Protein AF-R7IG36-F1 (afdb_monomer)

Radius of gyration: 22.09 Å; Cα contacts (8 Å, |Δi|>4): 245; chains: 1; bounding box: 34×34×99 Å

Structure (mmCIF, N/CA/C/O backbone):
data_AF-R7IG36-F1
#
_entry.id   AF-R7IG36-F1
#
loop_
_atom_site.group_PDB
_atom_site.id
_atom_site.type_symbol
_atom_site.label_atom_id
_atom_site.label_alt_id
_atom_site.label_comp_id
_atom_site.label_asym_id
_atom_site.label_entity_id
_atom_site.label_seq_id
_atom_site.pdbx_PDB_ins_code
_atom_site.Cartn_x
_atom_site.Cartn_y
_atom_site.Cartn_z
_atom_site.occupancy
_atom_site.B_iso_or_equiv
_atom_site.auth_seq_id
_atom_site.auth_comp_id
_atom_site.auth_asym_id
_atom_site.auth_atom_id
_atom_site.pdbx_PDB_model_num
ATOM 1 N N . MET A 1 1 ? 16.495 -3.310 18.039 1.00 29.62 1 MET A N 1
ATOM 2 C CA . MET A 1 1 ? 16.888 -1.885 18.013 1.00 29.62 1 MET A CA 1
ATOM 3 C C . MET A 1 1 ? 15.783 -1.108 17.292 1.00 29.62 1 MET A C 1
ATOM 5 O O . MET A 1 1 ? 15.349 -1.580 16.250 1.00 29.62 1 MET A O 1
ATOM 9 N N . ILE A 1 2 ? 15.220 -0.040 17.878 1.00 36.25 2 ILE A N 1
ATOM 10 C CA . ILE A 1 2 ? 14.330 0.892 17.144 1.00 36.25 2 ILE A CA 1
ATOM 11 C C . ILE A 1 2 ? 15.256 1.680 16.210 1.00 36.25 2 ILE A C 1
ATOM 13 O O . ILE A 1 2 ? 16.298 2.109 16.708 1.00 36.25 2 ILE A O 1
ATOM 17 N N . PRO A 1 3 ? 14.958 1.847 14.909 1.00 36.56 3 PRO A N 1
ATOM 18 C CA . PRO A 1 3 ? 15.765 2.735 14.088 1.00 36.56 3 PRO A CA 1
ATOM 19 C C . PRO A 1 3 ? 15.752 4.128 14.724 1.00 36.56 3 PRO A C 1
ATOM 21 O O . PRO A 1 3 ? 14.687 4.673 15.025 1.00 36.56 3 PRO A O 1
ATOM 24 N N . PHE A 1 4 ? 16.942 4.653 14.996 1.00 31.56 4 PHE A N 1
ATOM 25 C CA . PHE A 1 4 ? 17.140 5.981 15.560 1.00 31.56 4 PHE A CA 1
ATOM 26 C C . PHE A 1 4 ? 16.450 7.009 14.646 1.00 31.56 4 PHE A C 1
ATOM 28 O O . PHE A 1 4 ? 16.694 7.006 13.442 1.00 31.56 4 PHE A O 1
ATOM 35 N N . GLY A 1 5 ? 15.536 7.818 15.196 1.00 46.22 5 GLY A N 1
ATOM 36 C CA . GLY A 1 5 ? 14.805 8.860 14.457 1.00 46.22 5 GLY A CA 1
ATOM 37 C C . GLY A 1 5 ? 13.312 8.615 14.193 1.00 46.22 5 GLY A C 1
ATOM 38 O O . GLY A 1 5 ? 12.644 9.534 13.750 1.00 46.22 5 GLY A O 1
ATOM 39 N N . TRP A 1 6 ? 12.740 7.442 14.490 1.00 54.75 6 TRP A N 1
ATOM 40 C CA . TRP A 1 6 ? 11.316 7.188 14.194 1.00 54.75 6 TRP A CA 1
ATOM 41 C C . TRP A 1 6 ? 10.335 7.801 15.217 1.00 54.75 6 TRP A C 1
ATOM 43 O O . TRP A 1 6 ? 10.420 7.505 16.413 1.00 54.75 6 TRP A O 1
ATOM 53 N N . ASN A 1 7 ? 9.330 8.558 14.741 1.00 64.50 7 ASN A N 1
ATOM 54 C CA . ASN A 1 7 ? 8.251 9.134 15.558 1.00 64.50 7 ASN A CA 1
ATOM 55 C C . ASN A 1 7 ? 6.849 8.673 15.103 1.00 64.50 7 ASN A C 1
ATOM 57 O O . ASN A 1 7 ? 6.227 9.243 14.205 1.00 64.50 7 ASN A O 1
ATOM 61 N N . GLY 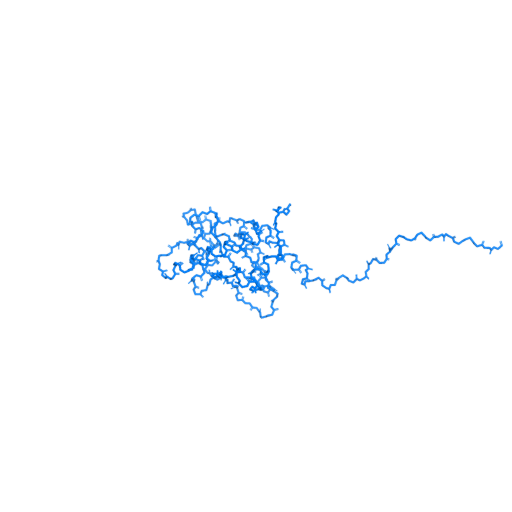A 1 8 ? 6.303 7.660 15.782 1.00 61.44 8 GLY A N 1
ATOM 62 C CA . GLY A 1 8 ? 4.987 7.097 15.462 1.00 61.44 8 GLY A CA 1
ATOM 63 C C . GLY A 1 8 ? 3.811 8.064 15.575 1.00 61.44 8 GLY A C 1
ATOM 64 O O . GLY A 1 8 ? 2.829 7.896 14.858 1.00 61.44 8 GLY A O 1
ATOM 65 N N . LYS A 1 9 ? 3.907 9.092 16.429 1.00 68.81 9 LYS A N 1
ATOM 66 C CA . LYS A 1 9 ? 2.862 10.115 16.530 1.00 68.81 9 LYS A CA 1
ATOM 67 C C . LYS A 1 9 ? 2.822 10.958 15.256 1.00 68.81 9 LYS A C 1
ATOM 69 O O . LYS A 1 9 ? 1.757 11.103 14.676 1.00 68.81 9 LYS A O 1
ATOM 74 N N . LYS A 1 10 ? 3.980 11.420 14.769 1.00 70.00 10 LYS A N 1
ATOM 75 C CA . LYS A 1 10 ? 4.073 12.195 13.518 1.00 70.00 10 LYS A CA 1
ATOM 76 C C . LYS A 1 10 ? 3.558 11.413 12.308 1.00 70.00 10 LYS A C 1
ATOM 78 O O . LYS A 1 10 ? 2.953 11.999 11.419 1.00 70.00 10 LYS A O 1
ATOM 83 N N . MET A 1 11 ? 3.773 10.096 12.267 1.00 70.88 11 MET A N 1
ATOM 84 C CA . MET A 1 11 ? 3.226 9.239 11.207 1.00 70.88 11 MET A CA 1
ATOM 85 C C . MET A 1 11 ? 1.698 9.159 11.265 1.00 70.88 11 MET A C 1
ATOM 87 O O . MET A 1 11 ? 1.050 9.305 10.235 1.00 70.88 11 MET A O 1
ATOM 91 N N . ILE A 1 12 ? 1.119 8.967 12.454 1.00 71.62 12 ILE A N 1
ATOM 92 C CA . ILE A 1 12 ? -0.339 8.956 12.625 1.00 71.62 12 ILE A CA 1
ATOM 93 C C . ILE A 1 12 ? -0.919 10.327 12.276 1.00 71.62 12 ILE A C 1
ATOM 95 O O . ILE A 1 12 ? -1.836 10.391 11.467 1.00 71.62 12 ILE A O 1
ATOM 99 N N . ASP A 1 13 ? -0.370 11.416 12.812 1.00 71.50 13 ASP A N 1
ATOM 100 C CA . ASP A 1 13 ? -0.848 12.776 12.536 1.00 71.50 13 ASP A CA 1
ATOM 101 C C . ASP A 1 13 ? -0.789 13.091 11.022 1.00 71.50 13 ASP A C 1
ATOM 103 O O . ASP A 1 13 ? -1.709 13.687 10.459 1.00 71.50 13 ASP A O 1
ATOM 107 N N . ALA A 1 14 ? 0.273 12.645 10.340 1.00 73.31 14 ALA A N 1
ATOM 108 C CA . ALA A 1 14 ? 0.454 12.861 8.909 1.00 73.31 14 ALA A CA 1
ATOM 109 C C . ALA A 1 14 ? -0.462 11.989 8.044 1.00 73.31 14 ALA A C 1
ATOM 111 O O . ALA A 1 14 ? -0.988 12.488 7.061 1.00 73.31 14 ALA A O 1
ATOM 112 N N . PHE A 1 15 ? -0.673 10.710 8.373 1.00 72.75 15 PHE A N 1
ATOM 113 C CA . PHE A 1 15 ? -1.496 9.809 7.554 1.00 72.75 15 PHE A CA 1
ATOM 114 C C . PHE A 1 15 ? -2.988 9.777 7.934 1.00 72.75 15 PHE A C 1
ATOM 116 O O . PHE A 1 15 ? -3.809 9.333 7.137 1.00 72.75 15 PHE A O 1
ATOM 123 N N . SER A 1 16 ? -3.361 10.319 9.093 1.00 70.69 16 SER A N 1
ATOM 124 C CA . SER A 1 16 ? -4.766 10.482 9.503 1.00 70.69 16 SER A CA 1
ATOM 125 C C . SER A 1 16 ? -5.447 11.727 8.938 1.00 70.69 16 SER A C 1
ATOM 127 O O . SER A 1 16 ? -6.626 11.946 9.198 1.00 70.69 16 SER A O 1
ATOM 129 N N . GLY A 1 17 ? -4.715 12.575 8.210 1.00 65.00 17 GLY A N 1
ATOM 130 C CA . GLY A 1 17 ? -5.248 13.836 7.690 1.00 65.00 17 GLY A CA 1
ATOM 131 C C . GLY A 1 17 ? -5.374 14.945 8.737 1.00 65.00 17 GLY A C 1
ATOM 132 O O . GLY A 1 17 ? -5.792 16.048 8.397 1.00 65.00 17 GLY A O 1
ATOM 133 N N . GLN A 1 18 ? -4.943 14.710 9.984 1.00 60.19 18 GLN A N 1
ATOM 134 C CA . GLN A 1 18 ? -4.878 15.747 11.023 1.00 60.19 18 GLN A CA 1
ATOM 135 C C . GLN A 1 18 ? -3.938 16.898 10.649 1.00 60.19 18 GLN A C 1
ATOM 137 O O . GLN A 1 18 ? -4.102 18.015 11.137 1.00 60.19 18 GLN A O 1
ATOM 142 N N . VAL A 1 19 ? -2.975 16.644 9.759 1.00 59.97 19 VAL A N 1
ATOM 143 C CA . VAL A 1 19 ? -2.107 17.667 9.172 1.00 59.97 19 VAL A CA 1
ATOM 144 C C . VAL A 1 19 ? -2.296 17.678 7.646 1.00 59.97 19 VAL A C 1
ATOM 146 O O . VAL A 1 19 ? -1.527 17.035 6.927 1.00 59.97 19 VAL A O 1
ATOM 149 N N . PRO A 1 20 ? -3.296 18.410 7.112 1.00 60.62 20 PRO A N 1
ATOM 150 C CA . PRO A 1 20 ? -3.686 18.337 5.697 1.00 60.62 20 PRO A CA 1
ATOM 151 C C . PRO A 1 20 ? -2.548 18.644 4.713 1.00 60.62 20 PRO A C 1
ATOM 153 O O . PRO A 1 20 ? -2.435 18.010 3.665 1.00 60.62 20 PRO A O 1
ATOM 156 N N . MET A 1 21 ? -1.644 19.564 5.072 1.00 57.28 21 MET A N 1
ATOM 157 C CA . MET A 1 21 ? -0.466 19.910 4.259 1.00 57.28 21 MET A CA 1
ATOM 158 C C . MET A 1 21 ? 0.521 18.743 4.077 1.00 57.28 21 MET A C 1
ATOM 160 O O . MET A 1 21 ? 1.299 18.735 3.124 1.00 57.28 21 MET A O 1
ATOM 164 N N . LEU A 1 22 ? 0.503 17.753 4.978 1.00 61.66 22 LEU A N 1
ATOM 165 C CA . LEU A 1 22 ? 1.334 16.556 4.874 1.00 61.66 22 LEU A CA 1
ATOM 166 C C . LEU A 1 22 ? 0.684 15.472 4.010 1.00 61.66 22 LEU A C 1
ATOM 168 O O . LEU A 1 22 ? 1.404 14.584 3.581 1.00 61.66 22 LEU A O 1
ATOM 172 N N . GLN A 1 23 ? -0.614 15.553 3.697 1.00 68.56 23 GLN A N 1
ATOM 173 C CA . GLN A 1 23 ? -1.324 14.558 2.880 1.00 68.56 23 GLN A CA 1
ATOM 174 C C . GLN A 1 23 ? -1.578 14.969 1.435 1.00 68.56 23 GLN A C 1
ATOM 176 O O . GLN A 1 23 ? -2.149 14.184 0.683 1.00 68.56 23 GLN A O 1
ATOM 181 N N . GLN A 1 24 ? -1.182 16.170 1.015 1.00 76.06 24 GLN A N 1
ATOM 182 C CA . GLN A 1 24 ? -1.471 16.637 -0.341 1.00 76.06 24 GLN A CA 1
ATOM 183 C C . GLN A 1 24 ? -0.943 15.657 -1.401 1.00 76.06 24 GLN A C 1
ATOM 185 O O . GLN A 1 24 ? 0.259 15.416 -1.510 1.00 76.06 24 GLN A O 1
ATOM 190 N N . GLY A 1 25 ? -1.869 15.074 -2.167 1.00 81.75 25 GLY A N 1
ATOM 191 C CA . GLY A 1 25 ? -1.579 14.068 -3.192 1.00 81.75 25 GLY A CA 1
ATOM 192 C C . GLY A 1 25 ? -1.273 12.658 -2.668 1.00 81.75 25 GLY A C 1
ATOM 193 O O . GLY A 1 25 ? -1.134 11.752 -3.482 1.00 81.75 25 GLY A O 1
ATOM 194 N N . SER A 1 26 ? -1.193 12.452 -1.348 1.00 84.75 26 SER A N 1
ATOM 195 C CA . SER A 1 26 ? -1.027 11.135 -0.719 1.00 84.75 26 SER A CA 1
ATOM 196 C C . SER A 1 26 ? -2.273 10.285 -0.942 1.00 84.75 26 SER A C 1
ATOM 198 O O . SER A 1 26 ? -3.398 10.760 -0.774 1.00 84.75 26 SER A O 1
ATOM 200 N N . ARG A 1 27 ? -2.084 9.021 -1.328 1.00 91.25 27 ARG A N 1
ATOM 201 C CA . ARG A 1 27 ? -3.183 8.066 -1.525 1.00 91.25 27 ARG A CA 1
ATOM 202 C C . ARG A 1 27 ? -2.779 6.697 -1.001 1.00 91.25 27 ARG A C 1
ATOM 204 O O . ARG A 1 27 ? -1.685 6.207 -1.283 1.00 91.25 27 ARG A O 1
ATOM 211 N N . GLY A 1 28 ? -3.697 6.084 -0.270 1.00 91.44 28 GLY A N 1
ATOM 212 C CA . GLY A 1 28 ? -3.592 4.719 0.222 1.00 91.44 28 GLY A CA 1
ATOM 213 C C . GLY A 1 28 ? -4.898 3.967 -0.002 1.00 91.44 28 GLY A C 1
ATOM 214 O O . GLY A 1 28 ? -5.844 4.499 -0.582 1.00 91.44 28 GLY A O 1
ATOM 215 N N . PHE A 1 29 ? -4.937 2.725 0.454 1.00 94.88 29 PHE A N 1
ATOM 216 C CA . PHE A 1 29 ? -6.111 1.856 0.389 1.00 94.88 29 PHE A CA 1
ATOM 217 C C . PHE A 1 29 ? -6.140 0.937 1.607 1.00 94.88 29 PHE A C 1
ATOM 219 O O . PHE A 1 29 ? -5.113 0.735 2.250 1.00 94.88 29 PHE A O 1
ATOM 226 N N . SER A 1 30 ? -7.282 0.332 1.900 1.00 94.25 30 SER A N 1
ATOM 227 C CA . SER A 1 30 ? -7.394 -0.710 2.919 1.00 94.25 30 SER A CA 1
ATOM 228 C C . SER A 1 30 ? -8.068 -1.958 2.355 1.00 94.25 30 SER A C 1
ATOM 230 O O . SER A 1 30 ? -8.573 -1.968 1.228 1.00 94.25 30 SER A O 1
ATOM 232 N N . TYR A 1 31 ? -8.008 -3.044 3.123 1.00 95.38 31 TYR A N 1
ATOM 233 C CA . TYR A 1 31 ? -8.767 -4.252 2.816 1.00 95.38 31 TYR A CA 1
ATOM 234 C C . TYR A 1 31 ? -10.209 -4.083 3.309 1.00 95.38 31 TYR A C 1
ATOM 236 O O . TYR A 1 31 ? -10.419 -3.503 4.384 1.00 95.38 31 TYR A O 1
ATOM 244 N N . PRO A 1 32 ? -11.199 -4.621 2.574 1.00 95.25 32 PRO A N 1
ATOM 245 C CA . PRO A 1 32 ? -12.570 -4.658 3.060 1.00 95.25 32 PRO A CA 1
ATOM 246 C C . PRO A 1 32 ? -12.638 -5.442 4.375 1.00 95.25 32 PRO A C 1
ATOM 248 O O . PRO A 1 32 ? -11.910 -6.415 4.575 1.00 95.25 32 PRO A O 1
ATOM 251 N N . GLY A 1 33 ? -13.509 -5.013 5.280 1.00 91.94 33 GLY A N 1
ATOM 252 C CA . GLY A 1 33 ? -13.689 -5.653 6.577 1.00 91.94 33 GLY A CA 1
ATOM 253 C C . GLY A 1 33 ? -14.724 -4.926 7.436 1.00 91.94 33 GLY A C 1
ATOM 254 O O . GLY A 1 33 ? -15.294 -3.934 6.977 1.00 91.94 33 GLY A O 1
ATOM 255 N N . PRO A 1 34 ? -14.958 -5.397 8.672 1.00 90.50 34 PRO A N 1
ATOM 256 C CA . PRO A 1 34 ? -15.971 -4.842 9.569 1.00 90.50 34 PRO A CA 1
ATOM 257 C C . PRO A 1 34 ? -15.804 -3.337 9.824 1.00 90.50 34 PRO A C 1
ATOM 259 O O . PRO A 1 34 ? -14.686 -2.819 9.876 1.00 90.50 34 PRO A O 1
ATOM 262 N N . GLU A 1 35 ? -16.906 -2.622 10.018 1.00 89.31 35 GLU A N 1
ATOM 263 C CA . GLU A 1 35 ? -16.861 -1.207 10.394 1.00 89.31 35 GLU A CA 1
ATOM 264 C C . GLU A 1 35 ? -16.401 -1.017 11.851 1.00 89.31 35 GLU A C 1
ATO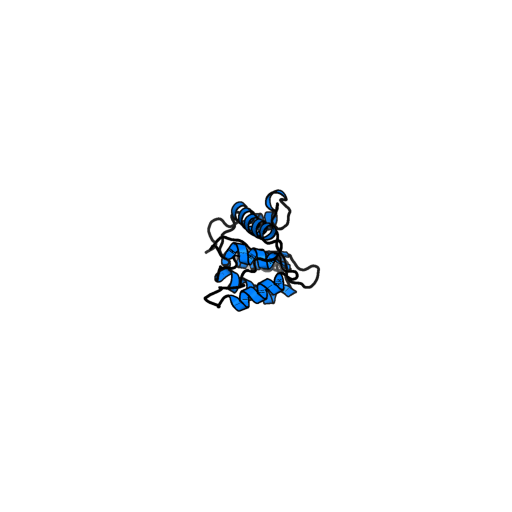M 266 O O . GLU A 1 35 ? -16.487 -1.925 12.678 1.00 89.31 35 GLU A O 1
ATOM 271 N N . GLY A 1 36 ? -15.886 0.173 12.180 1.00 84.25 36 GLY A N 1
ATOM 272 C CA . GLY A 1 36 ? -15.506 0.536 13.553 1.00 84.25 36 GLY A CA 1
ATOM 273 C C . GLY A 1 36 ? -14.191 -0.068 14.062 1.00 84.25 36 GLY A C 1
ATOM 274 O O . GLY A 1 36 ? -13.840 0.130 15.228 1.00 84.25 36 GLY A O 1
ATOM 275 N N . ARG A 1 37 ? -13.439 -0.775 13.208 1.00 88.31 37 ARG A N 1
ATOM 276 C CA . ARG A 1 37 ? -12.102 -1.280 13.547 1.00 88.31 37 ARG A CA 1
ATOM 277 C C . ARG A 1 37 ? -11.146 -0.125 13.879 1.00 88.31 37 ARG A C 1
ATOM 279 O O . ARG A 1 37 ? -11.202 0.929 13.243 1.00 88.31 37 ARG A O 1
ATOM 286 N N . PRO A 1 38 ? -10.216 -0.313 14.827 1.00 86.06 38 PRO A N 1
ATOM 287 C CA . PRO A 1 38 ? -9.119 0.623 15.008 1.00 86.06 38 PRO A CA 1
ATOM 288 C C . PRO A 1 38 ? -8.287 0.782 13.734 1.00 86.06 38 PRO A C 1
ATOM 290 O O . PRO A 1 38 ? -7.973 -0.201 13.065 1.00 86.06 38 PRO A O 1
ATOM 293 N N . VAL A 1 39 ? -7.874 2.018 13.452 1.00 82.00 39 VAL A N 1
ATOM 294 C CA . VAL A 1 39 ? -7.105 2.360 12.250 1.00 82.00 39 VAL A CA 1
ATOM 295 C C . VAL A 1 39 ? -5.603 2.286 12.516 1.00 82.00 39 VAL A C 1
ATOM 297 O O . VAL A 1 39 ? -5.102 2.790 13.527 1.00 82.00 39 VAL A O 1
ATOM 300 N N . ALA A 1 40 ? -4.865 1.700 11.578 1.00 82.38 40 ALA A N 1
ATOM 301 C CA . ALA A 1 40 ? -3.410 1.739 11.531 1.00 82.38 40 ALA A CA 1
ATOM 302 C C . ALA A 1 40 ? -2.928 2.118 10.127 1.00 82.38 40 ALA A C 1
ATOM 304 O O . ALA A 1 40 ? -3.600 1.863 9.137 1.00 82.38 40 ALA A O 1
ATOM 305 N N . TYR A 1 41 ? -1.728 2.689 10.033 1.00 83.38 41 TYR A N 1
ATOM 306 C CA . TYR A 1 41 ? -1.140 3.126 8.765 1.00 83.38 41 TYR A CA 1
ATOM 307 C C . TYR A 1 41 ? 0.139 2.339 8.498 1.00 83.38 41 TYR A C 1
ATOM 309 O O . TYR A 1 41 ? 1.000 2.219 9.376 1.00 83.38 41 TYR A O 1
ATOM 317 N N . PHE A 1 42 ? 0.272 1.802 7.289 1.00 85.38 42 PHE A N 1
ATOM 318 C CA . PHE A 1 42 ? 1.409 0.992 6.884 1.00 85.38 42 PHE A CA 1
ATOM 319 C C . PHE A 1 42 ? 1.994 1.492 5.564 1.00 85.38 42 PHE A C 1
ATOM 321 O O . PHE A 1 42 ? 1.392 1.371 4.499 1.00 85.38 42 PHE A O 1
ATOM 328 N N . VAL A 1 43 ? 3.206 2.034 5.645 1.00 87.19 43 VAL A N 1
ATOM 329 C CA . VAL A 1 43 ? 3.986 2.445 4.477 1.00 87.19 43 VAL A CA 1
ATOM 330 C C . VAL A 1 43 ? 4.852 1.283 4.013 1.00 87.19 43 VAL A C 1
ATOM 332 O O . VAL A 1 43 ? 5.501 0.623 4.833 1.00 87.19 43 VAL A O 1
ATOM 335 N N . PHE A 1 44 ? 4.881 1.037 2.706 1.00 90.81 44 PHE A N 1
ATOM 336 C CA . PHE A 1 44 ? 5.598 -0.100 2.146 1.00 90.81 44 PHE A CA 1
ATOM 337 C C . PHE A 1 44 ? 6.183 0.196 0.771 1.00 90.81 44 PHE A C 1
ATOM 339 O O . PHE A 1 44 ? 5.579 0.894 -0.033 1.00 90.81 44 PHE A O 1
ATOM 346 N N . ASP A 1 45 ? 7.353 -0.361 0.483 1.00 91.88 45 ASP A N 1
ATOM 347 C CA . ASP A 1 45 ? 7.908 -0.348 -0.867 1.00 91.88 45 ASP A CA 1
ATOM 348 C C . ASP A 1 45 ? 7.580 -1.688 -1.537 1.00 91.88 45 ASP A C 1
ATOM 350 O O . ASP A 1 45 ? 7.793 -2.751 -0.946 1.00 91.88 45 ASP A O 1
ATOM 354 N N . THR A 1 46 ? 7.056 -1.654 -2.762 1.00 94.25 46 THR A N 1
ATOM 355 C CA . THR A 1 46 ? 6.669 -2.856 -3.523 1.00 94.25 46 THR A CA 1
ATOM 356 C C . THR A 1 46 ? 7.852 -3.766 -3.848 1.00 94.25 46 THR A C 1
ATOM 358 O O . THR A 1 46 ? 7.648 -4.948 -4.115 1.00 94.25 46 THR A O 1
ATOM 361 N N . GLN A 1 47 ? 9.081 -3.252 -3.784 1.00 93.25 47 GLN A N 1
ATOM 362 C CA . GLN A 1 47 ? 10.318 -3.997 -4.016 1.00 93.25 47 GLN A CA 1
ATOM 363 C C . GLN A 1 47 ? 11.006 -4.452 -2.719 1.00 93.25 47 GLN A C 1
ATOM 365 O O . GLN A 1 47 ? 12.001 -5.183 -2.761 1.00 93.25 47 GLN A O 1
ATOM 370 N N . GLY A 1 48 ? 10.482 -4.056 -1.555 1.00 88.62 48 GLY A N 1
ATOM 371 C CA . GLY A 1 48 ? 11.077 -4.354 -0.258 1.00 88.62 48 GLY A CA 1
ATOM 372 C C . GLY A 1 48 ? 10.692 -5.736 0.243 1.00 88.62 48 GLY A C 1
ATOM 373 O O . GLY A 1 48 ? 9.555 -5.957 0.638 1.00 88.62 48 GLY A O 1
ATOM 374 N N . GLU A 1 49 ? 11.641 -6.667 0.334 1.00 88.94 49 GLU A N 1
ATOM 375 C CA . GLU A 1 49 ? 11.343 -8.025 0.820 1.00 88.94 49 GLU A CA 1
ATOM 376 C C . GLU A 1 49 ? 10.773 -8.020 2.246 1.00 88.94 49 GLU A C 1
ATOM 378 O O . GLU A 1 49 ? 9.778 -8.682 2.536 1.00 88.94 49 GLU A O 1
ATOM 383 N N . ASN A 1 50 ? 11.347 -7.199 3.127 1.00 84.31 50 ASN A N 1
ATOM 384 C CA . ASN A 1 50 ? 10.809 -7.011 4.471 1.00 84.31 50 ASN A CA 1
ATOM 385 C C . ASN A 1 50 ? 9.388 -6.430 4.441 1.00 84.31 50 ASN A C 1
ATOM 387 O O . ASN A 1 50 ? 8.609 -6.715 5.345 1.00 84.31 50 ASN A O 1
ATOM 391 N N . SER A 1 51 ? 9.055 -5.598 3.446 1.00 87.25 51 SER A N 1
ATOM 392 C CA . SER A 1 51 ? 7.738 -4.968 3.325 1.00 87.25 51 SER A CA 1
ATOM 393 C C . SER A 1 51 ? 6.713 -6.023 2.954 1.00 87.25 51 SER A C 1
ATOM 395 O O . SER A 1 51 ? 5.684 -6.126 3.610 1.00 87.25 51 SER A O 1
ATOM 397 N N . ILE A 1 52 ? 7.042 -6.867 1.981 1.00 91.50 52 ILE A N 1
ATOM 398 C CA . ILE A 1 52 ? 6.190 -7.973 1.550 1.00 91.50 52 ILE A CA 1
ATOM 399 C C . ILE A 1 52 ? 5.964 -8.974 2.688 1.00 91.50 52 ILE A C 1
ATOM 401 O O . ILE A 1 52 ? 4.818 -9.212 3.066 1.00 91.50 52 ILE A O 1
ATOM 405 N N . ARG A 1 53 ? 7.038 -9.447 3.338 1.00 88.00 53 ARG A N 1
ATOM 406 C CA . ARG A 1 53 ? 6.948 -10.352 4.504 1.00 88.00 53 ARG A CA 1
ATOM 407 C C . ARG A 1 53 ? 6.132 -9.757 5.650 1.00 88.00 53 ARG A C 1
ATOM 409 O O . ARG A 1 53 ? 5.512 -10.473 6.434 1.00 88.00 53 ARG A O 1
ATOM 416 N N . MET A 1 54 ? 6.177 -8.437 5.800 1.00 86.19 54 MET A N 1
ATOM 417 C CA . MET A 1 54 ? 5.408 -7.736 6.815 1.00 86.19 54 MET A CA 1
ATOM 418 C C . MET A 1 54 ? 3.917 -7.739 6.495 1.00 86.19 54 MET A C 1
ATOM 420 O O . MET A 1 54 ? 3.117 -8.043 7.373 1.00 86.19 54 MET A O 1
ATOM 424 N N . ILE A 1 55 ? 3.545 -7.455 5.247 1.00 90.25 55 ILE A N 1
ATOM 425 C CA . ILE A 1 55 ? 2.146 -7.470 4.809 1.00 90.25 55 ILE A CA 1
ATOM 426 C C . ILE A 1 55 ? 1.535 -8.855 5.033 1.00 90.25 55 ILE A C 1
ATOM 428 O O . ILE A 1 55 ? 0.447 -8.951 5.592 1.00 90.25 55 ILE A O 1
ATOM 432 N N . GLU A 1 56 ? 2.257 -9.928 4.703 1.00 90.38 56 GLU A N 1
ATOM 433 C CA . GLU A 1 56 ? 1.812 -11.306 4.958 1.00 90.38 56 GLU A CA 1
ATOM 434 C C . GLU A 1 56 ? 1.497 -11.561 6.440 1.00 90.38 56 GLU A C 1
ATOM 436 O O . GLU A 1 56 ? 0.501 -12.203 6.761 1.00 90.38 56 GLU A O 1
ATOM 441 N N . ARG A 1 57 ? 2.297 -11.002 7.357 1.00 89.25 57 ARG A N 1
ATOM 442 C CA . ARG A 1 57 ? 2.065 -11.098 8.810 1.00 89.25 57 ARG A CA 1
ATOM 443 C C . ARG A 1 57 ? 0.921 -10.220 9.307 1.00 89.25 57 ARG A C 1
ATOM 445 O O . ARG A 1 57 ? 0.383 -10.494 10.375 1.00 89.25 57 ARG A O 1
ATOM 452 N N . LEU A 1 58 ? 0.582 -9.159 8.577 1.00 88.88 58 LEU A N 1
ATOM 453 C CA . LEU A 1 58 ? -0.535 -8.274 8.904 1.00 88.88 58 LEU A CA 1
ATOM 454 C C . LEU A 1 58 ? -1.876 -8.839 8.425 1.00 88.88 58 LEU A C 1
ATOM 456 O O . LEU A 1 58 ? -2.891 -8.531 9.042 1.00 88.88 58 LEU A O 1
ATOM 460 N N . LYS A 1 59 ? -1.894 -9.688 7.386 1.00 90.81 59 LYS A N 1
ATOM 461 C CA . LYS A 1 59 ? -3.129 -10.266 6.824 1.00 90.81 59 LYS A CA 1
ATOM 462 C C . LYS A 1 59 ? -4.077 -10.887 7.861 1.00 90.81 59 LYS A C 1
ATOM 464 O O . LYS A 1 59 ? -5.263 -10.571 7.805 1.00 90.81 59 LYS A O 1
ATOM 469 N N . PRO A 1 60 ? -3.613 -11.694 8.837 1.00 92.44 60 PRO A N 1
ATOM 470 C CA . PRO A 1 60 ? -4.500 -12.263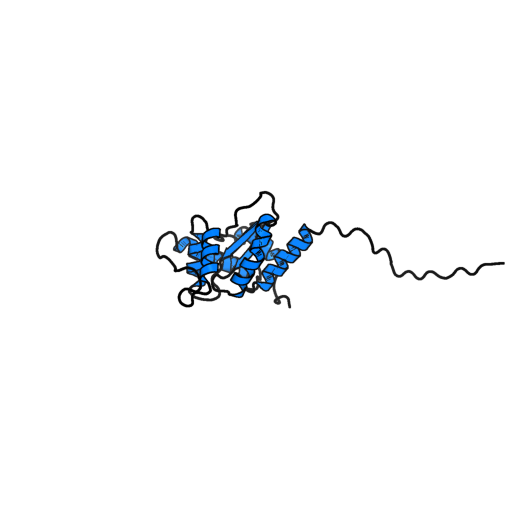 9.854 1.00 92.44 60 PRO A CA 1
ATOM 471 C C . PRO A 1 60 ? -5.187 -11.220 10.747 1.00 92.44 60 PRO A C 1
ATOM 473 O O . PRO A 1 60 ? -6.214 -11.520 11.339 1.00 92.44 60 PRO A O 1
ATOM 476 N N . LEU A 1 61 ? -4.634 -10.006 10.845 1.00 90.25 61 LEU A N 1
ATOM 477 C CA . LEU A 1 61 ? -5.147 -8.928 11.697 1.00 90.25 61 LEU A CA 1
ATOM 478 C C . LEU A 1 61 ? -6.167 -8.035 10.985 1.00 90.25 61 LEU A C 1
ATOM 480 O O . LEU A 1 61 ? -6.729 -7.141 11.612 1.00 90.25 61 LEU A O 1
ATOM 484 N N . LEU A 1 62 ? -6.399 -8.233 9.684 1.00 90.25 62 LEU A N 1
ATOM 485 C CA . LEU A 1 62 ? -7.258 -7.348 8.896 1.00 90.25 62 LEU A CA 1
ATOM 486 C C . LEU A 1 62 ? -8.726 -7.400 9.339 1.00 90.25 62 LEU A C 1
ATOM 488 O O . LEU A 1 62 ? -9.441 -6.433 9.126 1.00 90.25 62 LEU A O 1
ATOM 492 N N . ASN A 1 63 ? -9.183 -8.462 10.007 1.00 91.94 63 ASN A N 1
ATOM 493 C CA . ASN A 1 63 ? -10.531 -8.488 10.592 1.00 91.94 63 ASN A CA 1
ATOM 494 C C . ASN A 1 63 ? -10.655 -7.645 11.869 1.00 91.94 63 ASN A C 1
ATOM 496 O O . ASN A 1 63 ? -11.750 -7.192 12.187 1.00 91.94 63 ASN A O 1
ATOM 500 N N . ASP A 1 64 ? -9.545 -7.400 12.566 1.00 89.94 64 ASP A N 1
ATOM 501 C CA . ASP A 1 64 ? -9.530 -6.695 13.851 1.00 89.94 64 ASP A CA 1
ATOM 502 C C . ASP A 1 64 ? -9.042 -5.247 13.717 1.00 89.94 64 ASP A C 1
ATOM 504 O O . ASP A 1 64 ? -9.302 -4.420 14.588 1.00 89.94 64 ASP A O 1
ATOM 508 N N . ILE A 1 65 ? -8.304 -4.929 12.648 1.00 87.94 65 ILE A N 1
ATOM 509 C CA . ILE A 1 65 ? -7.645 -3.636 12.433 1.00 87.94 65 ILE A CA 1
ATOM 510 C C . ILE A 1 65 ? -7.872 -3.184 10.991 1.00 87.94 65 ILE A C 1
ATOM 512 O O . ILE A 1 65 ? -7.623 -3.935 10.047 1.00 87.94 65 ILE A O 1
ATOM 516 N N . ASP A 1 66 ? -8.288 -1.932 10.817 1.00 88.19 66 ASP A N 1
ATOM 517 C CA . ASP A 1 66 ? -8.337 -1.283 9.510 1.00 88.19 66 ASP A CA 1
ATOM 518 C C . ASP A 1 66 ? -6.957 -0.707 9.174 1.00 88.19 66 ASP A C 1
ATOM 520 O O . ASP A 1 66 ? -6.558 0.359 9.649 1.00 88.19 66 ASP A O 1
ATOM 524 N N . ILE A 1 67 ? -6.175 -1.465 8.406 1.00 88.88 67 ILE A N 1
ATOM 525 C CA . ILE A 1 67 ? -4.824 -1.067 8.012 1.00 88.88 67 ILE A CA 1
ATOM 526 C C . ILE A 1 67 ? -4.884 -0.353 6.663 1.00 88.88 67 ILE A C 1
ATOM 528 O O . ILE A 1 67 ? -5.273 -0.940 5.654 1.00 88.88 67 ILE A O 1
ATOM 532 N N . HIS A 1 68 ? -4.436 0.899 6.645 1.00 90.12 68 HIS A N 1
ATOM 533 C CA . HIS A 1 68 ? -4.314 1.721 5.448 1.00 90.12 68 HIS A CA 1
ATOM 534 C C . HIS A 1 68 ? -2.898 1.588 4.890 1.00 90.12 68 HIS A C 1
ATOM 536 O O . HIS A 1 68 ? -1.913 1.947 5.540 1.00 90.12 68 HIS A O 1
ATOM 542 N N . PHE A 1 69 ? -2.793 1.046 3.685 1.00 93.00 69 PHE A N 1
ATOM 543 C CA . PHE A 1 69 ? -1.558 0.740 2.982 1.00 93.00 69 PHE A CA 1
ATOM 544 C C . PHE A 1 69 ? -1.168 1.887 2.045 1.00 93.00 69 PHE A C 1
ATOM 546 O O . PHE A 1 69 ? -1.959 2.305 1.200 1.00 93.00 69 PHE A O 1
ATOM 553 N N . TYR A 1 70 ? 0.077 2.354 2.157 1.00 92.56 70 TYR A N 1
ATOM 554 C CA . TYR A 1 70 ? 0.638 3.439 1.346 1.00 92.56 70 TYR A CA 1
ATOM 555 C C . TYR A 1 70 ? 1.905 2.959 0.634 1.00 92.56 70 TYR A C 1
ATOM 557 O O . TYR A 1 70 ? 2.958 2.843 1.274 1.00 92.56 70 TYR A O 1
ATOM 565 N N . PRO A 1 71 ? 1.838 2.668 -0.676 1.00 94.56 71 PRO A N 1
ATOM 566 C CA . PRO A 1 71 ? 3.025 2.308 -1.433 1.00 94.56 71 PRO A CA 1
ATOM 567 C C . PRO A 1 71 ? 3.949 3.520 -1.612 1.00 94.56 71 PRO A C 1
ATOM 569 O O . PRO A 1 71 ? 3.476 4.639 -1.824 1.00 94.56 71 PRO A O 1
ATOM 572 N N . VAL A 1 72 ? 5.261 3.285 -1.555 1.00 91.50 72 VAL A N 1
ATOM 573 C CA . VAL A 1 72 ? 6.335 4.269 -1.789 1.00 91.50 72 VAL A CA 1
ATOM 574 C C . VAL A 1 72 ? 7.355 3.752 -2.807 1.00 91.50 72 VAL A C 1
ATOM 576 O O . VAL A 1 72 ? 7.378 2.563 -3.128 1.00 91.50 72 VAL A O 1
ATOM 579 N N . ALA A 1 73 ? 8.196 4.656 -3.316 1.00 89.69 73 ALA A N 1
ATOM 580 C CA . ALA A 1 73 ? 9.207 4.378 -4.336 1.00 89.69 73 ALA A CA 1
ATOM 581 C C . ALA A 1 73 ? 10.622 4.754 -3.868 1.00 89.69 73 ALA A C 1
ATOM 583 O O . ALA A 1 73 ? 11.184 5.754 -4.307 1.00 89.69 73 ALA A O 1
ATOM 584 N N . TYR A 1 74 ? 11.193 3.973 -2.952 1.00 84.38 74 TYR A N 1
ATOM 585 C CA . TYR A 1 74 ? 12.506 4.246 -2.361 1.00 84.38 74 TYR A CA 1
ATOM 586 C C . TYR A 1 74 ? 13.608 3.293 -2.801 1.00 84.38 74 TYR A C 1
ATOM 588 O O . TYR A 1 74 ? 14.777 3.663 -2.734 1.00 84.38 74 TYR A O 1
ATOM 596 N N . LEU A 1 75 ? 13.265 2.065 -3.192 1.00 84.19 75 LEU A N 1
ATOM 597 C CA . LEU A 1 75 ? 14.277 1.031 -3.390 1.00 84.19 75 LEU A CA 1
ATOM 598 C C . LEU A 1 75 ? 14.817 0.985 -4.813 1.00 84.19 75 LEU A C 1
ATOM 600 O O . LEU A 1 75 ? 16.031 1.020 -5.000 1.00 84.19 75 LEU A O 1
ATOM 604 N N . ASN A 1 76 ? 13.953 0.867 -5.822 1.00 85.25 76 ASN A N 1
ATOM 605 C CA . ASN A 1 76 ? 14.414 0.832 -7.207 1.00 85.25 76 ASN A CA 1
ATOM 606 C C . ASN A 1 76 ? 13.355 1.332 -8.199 1.00 85.25 76 ASN A C 1
ATOM 608 O O . ASN A 1 76 ? 12.225 1.659 -7.838 1.00 85.25 76 ASN A O 1
ATOM 612 N N . TRP A 1 77 ? 13.735 1.379 -9.477 1.00 87.88 77 TRP A N 1
ATOM 613 C CA . TRP A 1 77 ? 12.913 1.921 -10.562 1.00 87.88 77 TRP A CA 1
ATOM 614 C C . TRP A 1 77 ? 11.552 1.225 -10.736 1.00 87.88 77 TRP A C 1
ATOM 616 O O . TRP A 1 77 ? 10.637 1.826 -11.293 1.00 87.88 77 TRP A O 1
ATOM 626 N N . ARG A 1 78 ? 11.392 -0.019 -10.263 1.00 90.88 78 ARG A N 1
ATOM 627 C CA . ARG A 1 78 ? 10.124 -0.765 -10.327 1.00 90.88 78 ARG A CA 1
ATOM 628 C C . ARG A 1 78 ? 9.149 -0.349 -9.233 1.00 90.88 78 ARG A C 1
ATOM 630 O O . ARG A 1 78 ? 7.945 -0.521 -9.419 1.00 90.88 78 ARG A O 1
ATOM 637 N N . SER A 1 79 ? 9.650 0.209 -8.127 1.00 90.62 79 SER A N 1
ATOM 638 C CA . SER A 1 79 ? 8.848 0.492 -6.938 1.00 90.62 79 SER A CA 1
ATOM 639 C C . SER A 1 79 ? 7.683 1.435 -7.241 1.00 90.62 79 SER A C 1
ATOM 641 O O . SER A 1 79 ? 6.528 1.126 -6.943 1.00 90.62 79 SER A O 1
ATOM 643 N N . GLY A 1 80 ? 7.984 2.553 -7.911 1.00 91.81 80 GLY A N 1
ATOM 644 C CA . GLY A 1 80 ? 7.001 3.564 -8.305 1.00 91.81 80 GLY A CA 1
ATOM 645 C C . GLY A 1 80 ? 5.911 3.014 -9.224 1.00 91.81 80 GLY A C 1
ATOM 646 O O . GLY A 1 80 ? 4.744 3.026 -8.833 1.00 91.81 80 GLY A O 1
ATOM 647 N N . PRO A 1 81 ? 6.266 2.474 -10.403 1.00 92.88 81 PRO A N 1
ATOM 648 C CA . PRO A 1 81 ? 5.278 1.976 -11.354 1.00 92.88 81 PRO A CA 1
ATOM 649 C C . PRO A 1 81 ? 4.418 0.822 -10.816 1.00 92.88 81 PRO A C 1
ATOM 651 O O . PRO A 1 81 ? 3.217 0.782 -11.070 1.00 92.88 81 PRO A O 1
ATOM 654 N N . GLN A 1 82 ? 4.985 -0.099 -10.029 1.00 94.62 82 GLN A N 1
ATOM 655 C CA . GLN A 1 82 ? 4.194 -1.169 -9.408 1.00 94.62 82 GLN A CA 1
ATOM 656 C C . GLN A 1 82 ? 3.284 -0.646 -8.296 1.00 94.62 82 GLN A C 1
ATOM 658 O O . GLN A 1 82 ? 2.130 -1.059 -8.212 1.00 94.62 82 GLN A O 1
ATOM 663 N N . GLY A 1 83 ? 3.769 0.286 -7.468 1.00 95.12 83 GLY A N 1
ATOM 664 C CA . GLY A 1 83 ? 2.942 0.943 -6.456 1.00 95.12 83 GLY A CA 1
ATOM 665 C C . GLY A 1 83 ? 1.770 1.691 -7.090 1.00 95.12 83 GLY A C 1
ATOM 666 O O . GLY A 1 83 ? 0.642 1.593 -6.616 1.00 95.12 83 GLY A O 1
ATOM 667 N N . ALA A 1 84 ? 2.022 2.363 -8.213 1.00 94.62 84 ALA A N 1
ATOM 668 C CA . ALA A 1 84 ? 1.015 3.089 -8.970 1.00 94.62 84 ALA A CA 1
ATOM 669 C C . ALA A 1 84 ? -0.032 2.157 -9.583 1.00 94.62 84 ALA A C 1
ATOM 671 O O . ALA A 1 84 ? -1.221 2.453 -9.523 1.00 94.62 84 ALA A O 1
ATOM 672 N N . GLN A 1 85 ? 0.387 1.014 -10.130 1.00 94.50 85 GLN A N 1
ATOM 673 C CA . GLN A 1 85 ? -0.544 0.021 -10.663 1.00 94.50 85 GLN A CA 1
ATOM 674 C C . GLN A 1 85 ? -1.422 -0.602 -9.575 1.00 94.50 85 GLN A C 1
ATOM 676 O O . GLN A 1 85 ? -2.593 -0.865 -9.827 1.00 94.50 85 GLN A O 1
ATOM 681 N N . ILE A 1 86 ? -0.881 -0.820 -8.374 1.00 95.50 86 ILE A N 1
ATOM 682 C CA . ILE A 1 86 ? -1.674 -1.278 -7.228 1.00 95.50 86 ILE A CA 1
ATOM 683 C C . ILE A 1 86 ? -2.699 -0.204 -6.845 1.00 95.50 86 ILE A C 1
ATOM 685 O O . ILE A 1 86 ? -3.881 -0.512 -6.750 1.00 95.50 86 ILE A O 1
ATOM 689 N N . LEU A 1 87 ? -2.274 1.055 -6.682 1.00 94.31 87 LEU A N 1
ATOM 690 C CA . LEU A 1 87 ? -3.175 2.158 -6.316 1.00 94.31 87 LEU A CA 1
ATOM 691 C C . LEU A 1 87 ? -4.260 2.438 -7.359 1.00 94.31 87 LEU A C 1
ATOM 693 O O . LEU A 1 87 ? -5.377 2.780 -6.988 1.00 94.31 87 LEU A O 1
ATOM 697 N N . GLY A 1 88 ? -3.926 2.323 -8.643 1.00 92.69 88 GLY A N 1
ATOM 698 C CA . GLY A 1 88 ? -4.837 2.599 -9.753 1.00 92.69 88 GLY A CA 1
ATOM 699 C C . GLY A 1 88 ? -5.767 1.443 -10.114 1.00 92.69 88 GLY A C 1
ATOM 700 O O . GLY A 1 88 ? -6.574 1.588 -11.029 1.00 92.69 8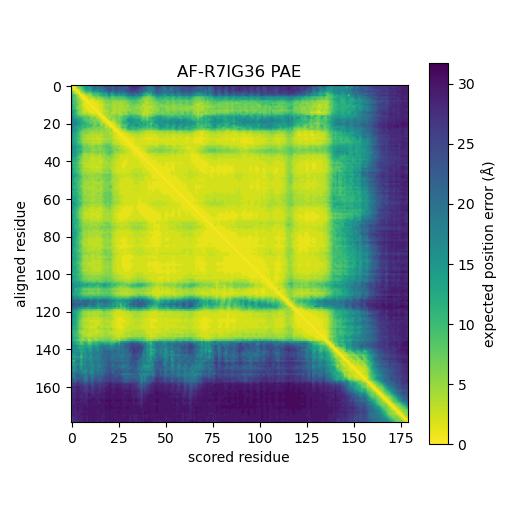8 GLY A O 1
ATOM 701 N N . ALA A 1 89 ? -5.647 0.290 -9.455 1.00 93.19 89 ALA A N 1
ATOM 702 C CA . ALA A 1 89 ? -6.541 -0.833 -9.694 1.00 93.19 89 ALA A CA 1
ATOM 703 C C . ALA A 1 89 ? -7.943 -0.550 -9.134 1.00 93.19 89 ALA A C 1
ATOM 705 O O . ALA A 1 89 ? -8.091 0.134 -8.125 1.00 93.19 89 ALA A O 1
ATOM 706 N N . ALA A 1 90 ? -8.972 -1.148 -9.741 1.00 93.19 90 ALA A N 1
ATOM 707 C CA . ALA A 1 90 ? -10.337 -1.090 -9.209 1.00 93.19 90 ALA A CA 1
ATOM 708 C C . ALA A 1 90 ? -10.426 -1.678 -7.787 1.00 93.19 90 ALA A C 1
ATOM 710 O O . ALA A 1 90 ? -11.150 -1.168 -6.938 1.00 93.19 90 ALA A O 1
ATOM 711 N N . GLU A 1 91 ? -9.636 -2.722 -7.517 1.00 95.75 91 GLU A N 1
ATOM 712 C CA . GLU A 1 91 ? -9.484 -3.334 -6.197 1.00 95.75 91 GLU A CA 1
ATOM 713 C C . GLU A 1 91 ? -7.992 -3.350 -5.809 1.00 95.75 91 GLU A C 1
ATOM 715 O O . GLU A 1 91 ? -7.299 -4.349 -6.039 1.00 95.75 91 GLU A O 1
ATOM 720 N N . PRO A 1 92 ? -7.463 -2.255 -5.223 1.00 96.38 92 PRO A N 1
ATOM 721 C CA . PRO A 1 92 ? -6.040 -2.135 -4.889 1.00 96.38 92 PRO A CA 1
ATOM 722 C C . PRO A 1 92 ? -5.522 -3.247 -3.974 1.00 96.38 92 PRO A C 1
ATOM 724 O O . PRO A 1 92 ? -4.406 -3.736 -4.138 1.00 96.38 92 PRO A O 1
ATOM 727 N N . TRP A 1 93 ? -6.355 -3.711 -3.043 1.00 97.00 93 TRP A N 1
ATOM 728 C CA . TRP A 1 93 ? -6.025 -4.811 -2.139 1.00 97.00 93 TRP A CA 1
ATOM 729 C C . TRP A 1 93 ? -5.836 -6.145 -2.880 1.00 97.00 93 TRP A C 1
ATOM 731 O O . TRP A 1 93 ? -4.864 -6.849 -2.609 1.00 97.00 93 TRP A O 1
ATOM 741 N N . ARG A 1 94 ? -6.660 -6.455 -3.895 1.00 97.19 94 ARG A N 1
ATOM 742 C CA . ARG A 1 94 ? -6.452 -7.639 -4.753 1.00 97.19 94 ARG A CA 1
ATOM 743 C C . ARG A 1 94 ? -5.204 -7.506 -5.613 1.00 97.19 94 ARG A C 1
ATOM 745 O O . ARG A 1 94 ? -4.478 -8.482 -5.806 1.00 97.19 94 ARG A O 1
ATOM 752 N N . ALA A 1 95 ? -4.934 -6.306 -6.126 1.00 96.56 95 ALA A N 1
ATOM 753 C CA . ALA A 1 95 ? -3.714 -6.045 -6.882 1.00 96.56 95 ALA A CA 1
ATOM 754 C C . ALA A 1 95 ? -2.464 -6.245 -6.008 1.00 96.56 95 ALA A C 1
ATOM 756 O O . ALA A 1 95 ? -1.490 -6.843 -6.468 1.00 96.56 95 ALA A O 1
ATOM 757 N N . LEU A 1 96 ? -2.510 -5.820 -4.741 1.00 97.12 96 LEU A N 1
ATOM 758 C CA . LEU A 1 96 ? -1.455 -6.092 -3.769 1.00 97.12 96 LEU A CA 1
ATOM 759 C C . LEU A 1 96 ? -1.308 -7.596 -3.493 1.00 97.12 96 LEU A C 1
ATOM 761 O O . LEU A 1 96 ? -0.186 -8.093 -3.484 1.00 97.12 96 LEU A O 1
ATOM 765 N N . ASP A 1 97 ? -2.400 -8.340 -3.327 1.00 96.94 97 ASP A N 1
ATOM 766 C CA . ASP A 1 97 ? -2.332 -9.795 -3.145 1.00 96.94 97 ASP A CA 1
ATOM 767 C C . ASP A 1 97 ? -1.651 -10.495 -4.323 1.00 96.94 97 ASP A C 1
ATOM 769 O O . ASP A 1 97 ? -0.735 -11.300 -4.130 1.00 96.94 97 ASP A O 1
ATOM 773 N N . HIS A 1 98 ? -2.030 -10.136 -5.550 1.00 96.06 98 HIS A N 1
ATOM 774 C CA . HIS A 1 98 ? -1.384 -10.664 -6.746 1.00 96.06 98 HIS A CA 1
ATOM 775 C C . HIS A 1 98 ? 0.092 -10.242 -6.837 1.00 96.06 98 HIS A C 1
ATOM 777 O O . HIS A 1 98 ? 0.938 -11.042 -7.241 1.00 96.06 98 HIS A O 1
ATOM 783 N N . HIS A 1 99 ? 0.428 -9.017 -6.415 1.00 96.88 99 HIS A N 1
ATOM 784 C CA . HIS A 1 99 ? 1.813 -8.549 -6.331 1.00 96.88 99 HIS A CA 1
ATOM 785 C C . HIS A 1 99 ? 2.655 -9.415 -5.391 1.00 96.88 99 HIS A C 1
ATOM 787 O O . HIS A 1 99 ? 3.749 -9.825 -5.771 1.00 96.88 99 HIS A O 1
ATOM 793 N N . ILE A 1 100 ? 2.143 -9.719 -4.194 1.00 95.50 100 ILE A N 1
ATOM 794 C CA . ILE A 1 100 ? 2.830 -10.550 -3.192 1.00 95.50 100 ILE A CA 1
ATOM 795 C C . ILE A 1 100 ? 3.087 -11.953 -3.747 1.00 95.50 100 ILE A C 1
ATOM 797 O O . ILE A 1 100 ? 4.220 -12.425 -3.693 1.00 95.50 100 ILE A O 1
ATOM 801 N N . VAL A 1 101 ? 2.076 -12.586 -4.354 1.00 95.12 101 VAL A N 1
ATOM 802 C CA . VAL A 1 101 ? 2.212 -13.921 -4.972 1.00 95.12 101 VAL A CA 1
ATOM 803 C C . VAL A 1 101 ? 3.304 -13.938 -6.045 1.00 95.12 101 VAL A C 1
ATOM 805 O O . VAL A 1 101 ? 4.049 -14.906 -6.169 1.00 95.12 101 VAL A O 1
ATOM 808 N N . ARG A 1 102 ? 3.428 -12.854 -6.816 1.00 94.69 102 ARG A N 1
ATOM 809 C CA . ARG A 1 102 ? 4.422 -12.710 -7.889 1.00 94.69 102 ARG A CA 1
ATOM 810 C C . ARG A 1 102 ? 5.773 -12.183 -7.408 1.00 94.69 102 ARG A C 1
ATOM 812 O O . ARG A 1 102 ? 6.669 -12.003 -8.229 1.00 94.69 102 ARG A O 1
ATOM 819 N N . PHE A 1 103 ? 5.950 -11.901 -6.117 1.00 95.38 103 PHE A N 1
ATOM 820 C CA . PHE A 1 103 ? 7.164 -11.247 -5.628 1.00 95.38 103 PHE A CA 1
ATOM 821 C C . PHE A 1 103 ? 8.423 -12.106 -5.804 1.00 95.38 103 PHE A C 1
ATOM 823 O O . PHE A 1 103 ? 9.507 -11.566 -6.009 1.00 95.38 103 PHE A O 1
ATOM 830 N N . SER A 1 104 ? 8.276 -13.432 -5.775 1.00 91.50 104 SER A N 1
ATOM 831 C CA . SER A 1 104 ? 9.364 -14.390 -5.996 1.00 91.50 104 SER A CA 1
ATOM 832 C C . SER A 1 104 ? 9.771 -14.552 -7.465 1.00 91.50 104 SER A C 1
ATOM 834 O O . SER A 1 104 ? 10.817 -15.144 -7.722 1.00 91.50 104 SER A O 1
ATOM 836 N N . ASP A 1 105 ? 8.994 -14.032 -8.425 1.00 91.62 105 ASP A N 1
ATOM 837 C CA . ASP A 1 105 ? 9.338 -14.077 -9.852 1.00 91.62 105 ASP A CA 1
ATOM 838 C C . ASP A 1 105 ? 10.604 -13.229 -10.102 1.00 91.62 105 ASP A C 1
ATOM 840 O O . ASP A 1 105 ? 10.562 -12.010 -9.911 1.00 91.62 105 ASP A O 1
ATOM 844 N N . PRO A 1 106 ? 11.734 -13.811 -10.546 1.00 84.75 106 PRO A N 1
ATOM 845 C CA . PRO A 1 106 ? 12.984 -13.069 -10.719 1.00 84.75 106 PRO A CA 1
ATOM 846 C C . PRO A 1 106 ? 12.911 -11.981 -11.797 1.00 84.75 106 PRO A C 1
ATOM 848 O O . PRO A 1 106 ? 13.631 -10.984 -11.731 1.00 84.75 106 PRO A O 1
ATOM 851 N N . GLY A 1 107 ? 12.052 -12.160 -12.803 1.00 84.44 107 GLY A N 1
ATOM 852 C CA . GLY A 1 107 ? 11.933 -11.234 -13.923 1.00 84.44 107 GLY A CA 1
ATOM 853 C C . GLY A 1 107 ? 11.108 -10.001 -13.571 1.00 84.44 107 GLY A C 1
ATOM 854 O O . GLY A 1 107 ? 11.393 -8.897 -14.051 1.00 84.44 107 GLY A O 1
ATOM 855 N N . THR A 1 108 ? 10.086 -10.165 -12.730 1.00 83.56 108 THR A N 1
ATOM 856 C CA . THR A 1 108 ? 9.117 -9.103 -12.414 1.00 83.56 108 THR A CA 1
ATOM 857 C C . THR A 1 108 ? 9.258 -8.578 -10.990 1.00 83.56 108 THR A C 1
ATOM 859 O O . THR A 1 108 ? 9.102 -7.370 -10.785 1.00 83.56 108 THR A O 1
ATOM 862 N N . ARG A 1 109 ? 9.605 -9.457 -10.042 1.00 91.69 109 ARG A N 1
ATOM 863 C CA . ARG A 1 109 ? 9.648 -9.224 -8.595 1.00 91.69 109 ARG A CA 1
ATOM 864 C C . ARG A 1 109 ? 8.378 -8.513 -8.136 1.00 91.69 109 ARG A C 1
ATOM 866 O O . ARG A 1 109 ? 8.428 -7.406 -7.607 1.00 91.69 109 ARG A O 1
ATOM 873 N N . GLY A 1 110 ? 7.231 -9.111 -8.458 1.00 93.69 110 GLY A N 1
ATOM 874 C CA . GLY A 1 110 ? 5.905 -8.519 -8.290 1.00 93.69 110 GLY A CA 1
ATOM 875 C C . GLY A 1 110 ? 5.138 -8.380 -9.603 1.00 93.69 110 GLY A C 1
ATOM 876 O O . GLY A 1 110 ? 5.354 -9.140 -10.549 1.00 93.69 110 GLY A O 1
ATOM 877 N N . LEU A 1 111 ? 4.222 -7.413 -9.680 1.00 92.69 111 LEU A N 1
ATOM 878 C CA . LEU A 1 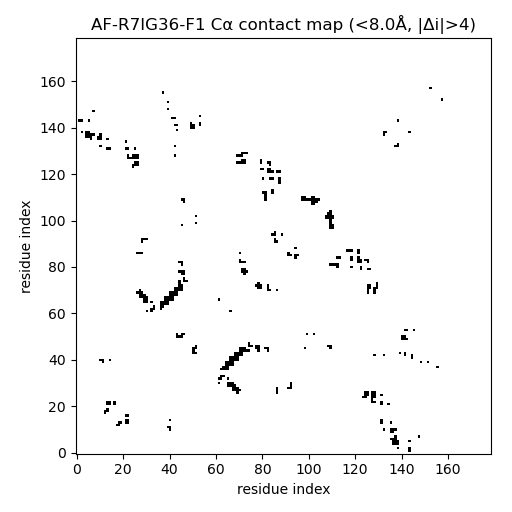111 ? 3.393 -7.212 -10.872 1.00 92.69 111 LEU A CA 1
ATOM 879 C C . LEU A 1 111 ? 4.220 -6.826 -12.105 1.00 92.69 111 LEU A C 1
ATOM 881 O O . LEU A 1 111 ? 5.165 -6.032 -12.032 1.00 92.69 111 LEU A O 1
ATOM 885 N N . ARG A 1 112 ? 3.801 -7.337 -13.271 1.00 89.56 112 ARG A N 1
ATOM 886 C CA . ARG A 1 112 ? 4.189 -6.752 -14.560 1.00 89.56 112 ARG A CA 1
ATOM 887 C C . ARG A 1 112 ? 3.457 -5.432 -14.729 1.00 89.56 112 ARG A C 1
ATOM 889 O O . ARG A 1 112 ? 2.229 -5.391 -14.646 1.00 89.56 112 ARG A O 1
ATOM 896 N N . VAL A 1 113 ? 4.232 -4.382 -14.970 1.00 83.50 113 VAL A N 1
ATOM 897 C CA . VAL A 1 113 ? 3.700 -3.031 -15.092 1.00 83.50 113 VAL A CA 1
ATOM 898 C C . VAL A 1 113 ? 2.999 -2.880 -16.440 1.00 83.50 113 VAL A C 1
ATOM 900 O O . VAL A 1 113 ? 3.651 -2.978 -17.481 1.00 83.50 113 VAL A O 1
ATOM 903 N N . SER A 1 114 ? 1.687 -2.644 -16.432 1.00 75.44 114 SER A N 1
ATOM 904 C CA . SER A 1 114 ? 0.950 -2.259 -17.637 1.00 75.44 114 SER A CA 1
ATOM 905 C C . SER A 1 114 ? 1.169 -0.777 -17.941 1.00 75.44 114 SER A C 1
ATOM 907 O O . SER A 1 114 ? 1.277 0.055 -17.042 1.00 75.44 114 SER A O 1
ATOM 909 N N . ARG A 1 115 ? 1.209 -0.426 -19.229 1.00 65.06 115 ARG A N 1
ATOM 910 C CA . ARG A 1 115 ? 1.308 0.970 -19.686 1.00 65.06 115 ARG A CA 1
ATOM 911 C C . ARG A 1 115 ? -0.051 1.671 -19.821 1.00 65.06 115 ARG A C 1
ATOM 913 O O . ARG A 1 115 ? -0.071 2.833 -20.207 1.00 65.06 115 ARG A O 1
ATOM 920 N N . THR A 1 116 ? -1.156 0.996 -19.511 1.00 59.84 116 THR A N 1
ATOM 921 C CA . THR A 1 116 ? -2.532 1.492 -19.700 1.00 59.84 116 THR A CA 1
ATOM 922 C C . THR A 1 116 ? -3.117 2.124 -18.425 1.00 59.84 116 THR A C 1
ATOM 924 O O . THR A 1 116 ? -2.856 1.622 -17.334 1.00 59.84 116 THR A O 1
ATOM 927 N N . GLY A 1 117 ? -3.955 3.163 -18.560 1.00 61.81 117 GLY A N 1
ATOM 928 C CA . GLY A 1 117 ? -4.680 3.830 -17.456 1.00 61.81 117 GLY A CA 1
ATOM 929 C C . GLY A 1 117 ? -4.017 5.107 -16.906 1.00 61.81 117 GLY A C 1
ATOM 930 O O . GLY A 1 117 ? -3.016 5.573 -17.454 1.00 61.81 117 GLY A O 1
ATOM 931 N N . ASP A 1 118 ? -4.550 5.648 -15.798 1.00 64.00 118 ASP A N 1
ATOM 932 C CA . ASP A 1 118 ? -4.125 6.903 -15.123 1.00 64.00 118 ASP A CA 1
ATOM 933 C C . ASP A 1 118 ? -2.800 6.780 -14.341 1.00 64.00 118 ASP A C 1
ATOM 935 O O . ASP A 1 118 ? -2.632 7.243 -13.206 1.00 64.00 118 ASP A O 1
ATOM 939 N N . ARG A 1 119 ? -1.809 6.136 -14.957 1.00 74.62 119 ARG A N 1
ATOM 940 C CA . ARG A 1 119 ? -0.503 5.850 -14.357 1.00 74.62 119 ARG A CA 1
ATOM 941 C C . ARG A 1 119 ? 0.237 7.100 -13.845 1.00 74.62 119 ARG A C 1
ATOM 943 O O . ARG A 1 119 ? 0.748 7.025 -12.730 1.00 74.62 119 ARG A O 1
ATOM 950 N N . PRO A 1 120 ? 0.265 8.254 -14.548 1.00 83.06 120 PRO A N 1
ATOM 951 C CA . PRO A 1 120 ? 0.975 9.441 -14.058 1.00 83.06 120 PRO A CA 1
ATOM 952 C C . PRO A 1 120 ? 0.424 9.994 -12.737 1.00 83.06 120 PRO A C 1
ATOM 954 O O . PRO A 1 120 ? 1.192 10.413 -11.867 1.00 83.06 120 PRO A O 1
ATOM 957 N N . ALA A 1 121 ? -0.900 9.969 -12.558 1.00 87.81 121 ALA A N 1
ATOM 958 C CA . ALA A 1 121 ? -1.536 10.432 -11.329 1.00 87.81 121 ALA A CA 1
ATOM 959 C C . ALA A 1 121 ? -1.211 9.498 -10.155 1.00 87.81 121 ALA A C 1
ATOM 961 O O . ALA A 1 121 ? -0.867 9.962 -9.066 1.00 87.81 121 ALA A O 1
ATOM 962 N N . MET A 1 122 ? -1.261 8.181 -10.379 1.00 92.56 122 MET A N 1
ATOM 963 C CA . MET A 1 122 ? -0.955 7.201 -9.335 1.00 92.56 122 MET A CA 1
ATOM 964 C C . MET A 1 122 ? 0.536 7.152 -8.995 1.00 92.56 122 MET A C 1
ATOM 966 O O . MET A 1 122 ? 0.882 7.082 -7.820 1.00 92.56 122 MET A O 1
ATOM 970 N N . GLU A 1 123 ? 1.432 7.269 -9.979 1.00 90.56 123 GLU A N 1
ATOM 971 C CA . GLU A 1 123 ? 2.870 7.419 -9.724 1.00 90.56 123 GLU A CA 1
ATOM 972 C C . GLU A 1 123 ? 3.135 8.686 -8.897 1.00 90.56 123 GLU A C 1
ATOM 974 O O . GLU A 1 123 ? 3.846 8.622 -7.894 1.00 90.56 123 GLU A O 1
ATOM 979 N N . SER A 1 124 ? 2.495 9.815 -9.228 1.00 91.31 124 SER A N 1
ATOM 980 C CA . SER A 1 124 ? 2.594 11.045 -8.426 1.00 91.31 124 SER A CA 1
ATOM 981 C C . SER A 1 124 ? 2.129 10.842 -6.981 1.00 91.31 124 SER A C 1
ATOM 983 O O . SER A 1 124 ? 2.762 11.361 -6.060 1.00 91.31 124 SER A O 1
ATOM 985 N N . ALA A 1 125 ? 1.076 10.050 -6.762 1.00 91.81 125 ALA A N 1
ATOM 986 C CA . ALA A 1 125 ? 0.608 9.716 -5.419 1.00 91.81 125 ALA A CA 1
ATOM 987 C C . ALA A 1 125 ? 1.609 8.840 -4.646 1.00 91.81 125 ALA A C 1
ATOM 989 O O . ALA A 1 125 ? 1.875 9.102 -3.474 1.00 91.81 125 ALA A O 1
ATOM 990 N N . VAL A 1 126 ? 2.240 7.858 -5.299 1.00 91.81 126 VAL A N 1
ATOM 991 C CA . VAL A 1 126 ? 3.319 7.052 -4.693 1.00 91.81 126 VAL A CA 1
ATOM 992 C C . VAL A 1 126 ? 4.502 7.935 -4.277 1.00 91.81 126 VAL A C 1
ATOM 994 O O . VAL A 1 126 ? 5.050 7.783 -3.181 1.00 91.81 126 VAL A O 1
ATOM 997 N N . TRP A 1 127 ? 4.879 8.907 -5.112 1.00 89.75 127 TRP A N 1
ATOM 998 C CA 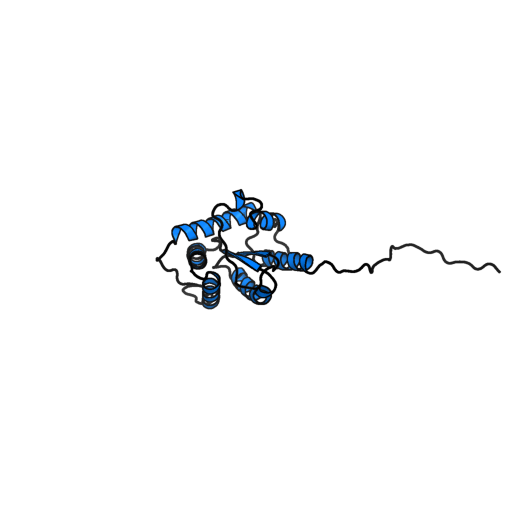. TRP A 1 127 ? 5.904 9.892 -4.758 1.00 89.75 127 TRP A CA 1
ATOM 999 C C . TRP A 1 127 ? 5.473 10.786 -3.591 1.00 89.75 127 TRP A C 1
ATOM 1001 O O . TRP A 1 127 ? 6.284 11.080 -2.708 1.00 89.75 127 TRP A O 1
ATOM 1011 N N . ALA A 1 128 ? 4.206 11.204 -3.550 1.00 89.81 128 ALA A N 1
ATOM 1012 C CA . ALA A 1 128 ? 3.656 11.978 -2.441 1.00 89.81 128 ALA A CA 1
ATOM 1013 C C . ALA A 1 128 ? 3.710 11.190 -1.122 1.00 89.81 128 ALA A C 1
ATOM 1015 O O . ALA A 1 128 ? 4.215 11.726 -0.135 1.00 89.81 128 ALA A O 1
ATOM 1016 N N . ASN A 1 129 ? 3.326 9.907 -1.118 1.00 89.31 129 ASN A N 1
ATOM 1017 C CA . ASN A 1 129 ? 3.441 9.009 0.041 1.00 89.31 129 ASN A CA 1
ATOM 1018 C C . ASN A 1 129 ? 4.879 8.972 0.596 1.00 89.31 129 ASN A C 1
ATOM 1020 O O . ASN A 1 129 ? 5.098 9.006 1.812 1.00 89.31 129 ASN A O 1
ATOM 1024 N N . GLY A 1 130 ? 5.875 8.955 -0.297 1.00 84.00 130 GLY A N 1
ATOM 1025 C CA . GLY A 1 130 ? 7.287 9.016 0.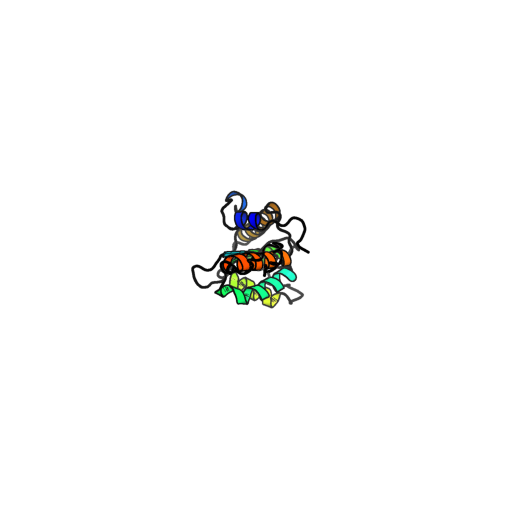078 1.00 84.00 130 GLY A CA 1
ATOM 1026 C C . GLY A 1 130 ? 7.678 10.357 0.713 1.00 84.00 130 GLY A C 1
ATOM 1027 O O . GLY A 1 130 ? 8.424 10.398 1.692 1.00 84.00 130 GLY A O 1
ATOM 1028 N N . LYS A 1 131 ? 7.142 11.479 0.226 1.00 84.00 131 LYS A N 1
ATOM 1029 C CA . LYS A 1 131 ? 7.373 12.794 0.851 1.00 84.00 131 LYS A CA 1
ATOM 1030 C C . LYS A 1 131 ? 6.766 12.869 2.252 1.00 84.00 131 LYS A C 1
ATOM 1032 O O . LYS A 1 131 ? 7.420 13.395 3.151 1.00 84.00 131 LYS A O 1
ATOM 1037 N N . VAL A 1 132 ? 5.561 12.325 2.450 1.00 80.50 132 VAL A N 1
ATOM 1038 C CA . VAL A 1 132 ? 4.910 12.258 3.773 1.00 80.50 132 VAL A CA 1
ATOM 1039 C C . VAL A 1 132 ? 5.792 11.489 4.752 1.00 80.50 132 VAL A C 1
ATOM 1041 O O . VAL A 1 132 ? 6.137 11.992 5.817 1.00 80.50 132 VAL A O 1
ATOM 1044 N N . THR A 1 133 ? 6.227 10.297 4.347 1.00 76.19 133 THR A N 1
ATOM 1045 C CA . THR A 1 133 ? 7.042 9.406 5.181 1.00 76.19 133 THR A CA 1
ATOM 1046 C C . THR A 1 133 ? 8.367 10.057 5.581 1.00 76.19 133 THR A C 1
ATOM 1048 O O . THR A 1 133 ? 8.737 10.016 6.754 1.00 76.19 133 THR A O 1
ATOM 1051 N N . ALA A 1 134 ? 9.047 10.723 4.642 1.00 74.81 134 ALA A N 1
ATOM 1052 C CA . ALA A 1 134 ? 10.298 11.429 4.917 1.00 74.81 134 ALA A CA 1
ATOM 1053 C C . ALA A 1 134 ? 10.109 12.598 5.903 1.00 74.81 134 ALA A C 1
ATOM 1055 O O . ALA A 1 134 ? 10.899 12.759 6.832 1.00 74.81 134 ALA A O 1
ATOM 1056 N N . ARG A 1 135 ? 9.041 13.391 5.742 1.00 72.88 135 ARG A N 1
ATOM 1057 C CA . ARG A 1 135 ? 8.723 14.534 6.623 1.00 72.88 135 ARG A CA 1
ATOM 1058 C C . ARG A 1 135 ? 8.319 14.109 8.034 1.00 72.88 135 ARG A C 1
ATOM 1060 O O . ARG A 1 135 ? 8.557 14.846 8.985 1.00 72.88 135 ARG A O 1
ATOM 1067 N N . SER A 1 136 ? 7.733 12.925 8.172 1.00 64.75 136 SER A N 1
ATOM 1068 C CA . SER A 1 136 ? 7.335 12.356 9.461 1.00 64.75 136 SER A CA 1
ATOM 1069 C C . SER A 1 136 ? 8.465 11.614 10.182 1.00 64.75 136 SER A C 1
ATOM 1071 O O . SER A 1 136 ? 8.198 10.936 11.176 1.00 64.75 136 SER A O 1
ATOM 1073 N N . GLU A 1 137 ? 9.710 11.730 9.699 1.00 62.06 137 GLU A N 1
ATOM 1074 C CA . GLU A 1 137 ? 10.887 11.018 10.225 1.00 62.06 137 GLU A CA 1
ATOM 1075 C C . GLU A 1 137 ? 10.682 9.486 10.216 1.00 62.06 137 GLU A C 1
ATOM 1077 O O . GLU A 1 137 ? 11.188 8.736 11.054 1.00 62.06 137 GLU A O 1
ATOM 1082 N N . GLY A 1 138 ? 9.886 8.990 9.265 1.00 54.78 138 GLY A N 1
ATOM 1083 C CA . GLY A 1 138 ? 9.599 7.574 9.106 1.00 54.78 138 GLY A CA 1
ATOM 1084 C C . GLY A 1 138 ? 10.807 6.827 8.545 1.00 54.78 138 GLY A C 1
ATOM 1085 O O . GLY A 1 138 ? 11.162 6.997 7.384 1.00 54.78 138 GLY A O 1
ATOM 1086 N N . ALA A 1 139 ? 11.425 5.958 9.347 1.00 47.84 139 ALA A N 1
ATOM 1087 C CA . ALA A 1 139 ? 12.425 5.019 8.850 1.00 47.84 139 ALA A CA 1
ATOM 1088 C C . ALA A 1 139 ? 11.794 4.015 7.866 1.00 47.84 139 ALA A C 1
ATOM 1090 O O . ALA A 1 139 ? 10.785 3.382 8.172 1.00 47.84 139 ALA A O 1
ATOM 1091 N N . THR A 1 140 ? 12.452 3.797 6.728 1.00 46.81 140 THR A N 1
ATOM 1092 C CA . THR A 1 140 ? 12.049 2.942 5.593 1.00 46.81 140 THR A CA 1
ATOM 1093 C C . THR A 1 140 ? 11.956 1.437 5.905 1.00 46.81 140 THR A C 1
ATOM 1095 O O . THR A 1 140 ? 11.792 0.617 5.004 1.00 46.81 140 THR A O 1
ATOM 1098 N N . SER A 1 141 ? 12.102 1.032 7.172 1.00 41.44 141 SER A N 1
ATOM 1099 C CA . SER A 1 141 ? 12.210 -0.371 7.576 1.00 41.44 141 SER A CA 1
ATOM 1100 C C . SER A 1 141 ? 10.880 -0.921 8.126 1.00 41.44 141 SER A C 1
ATOM 1102 O O . SER A 1 141 ? 10.394 -0.434 9.148 1.00 41.44 141 SER A O 1
ATOM 1104 N N . PRO A 1 142 ? 10.324 -1.999 7.545 1.00 40.19 142 PRO A N 1
ATOM 1105 C CA . PRO A 1 142 ? 9.064 -2.648 7.954 1.00 40.19 142 PRO A CA 1
ATOM 1106 C C . PRO A 1 142 ? 9.006 -3.092 9.423 1.00 40.19 142 PRO A C 1
ATOM 1108 O O . PRO A 1 142 ? 7.931 -3.167 10.020 1.00 40.19 142 PRO A O 1
ATOM 1111 N N . LEU A 1 143 ? 10.167 -3.338 10.042 1.00 33.88 143 LEU A N 1
ATOM 1112 C CA . LEU A 1 143 ? 10.304 -3.622 11.477 1.00 33.88 143 LEU A CA 1
ATOM 1113 C C . LEU A 1 143 ? 9.826 -2.464 12.372 1.00 33.88 143 LEU A C 1
ATOM 1115 O O . LEU A 1 143 ? 9.340 -2.712 13.479 1.00 33.88 143 LEU A O 1
ATOM 1119 N N . ALA A 1 144 ? 9.932 -1.216 11.907 1.00 37.50 144 ALA A N 1
ATOM 1120 C CA . ALA A 1 144 ? 9.409 -0.049 12.614 1.00 37.50 144 ALA A CA 1
ATOM 1121 C C . ALA A 1 144 ? 7.872 -0.024 12.583 1.00 37.50 144 ALA A C 1
ATOM 1123 O O . ALA A 1 144 ? 7.234 0.165 13.622 1.00 37.50 144 ALA A O 1
ATOM 1124 N N . SER A 1 145 ? 7.277 -0.329 11.428 1.00 40.16 145 SER A N 1
ATOM 1125 C CA . SER A 1 145 ? 5.825 -0.359 11.231 1.00 40.16 1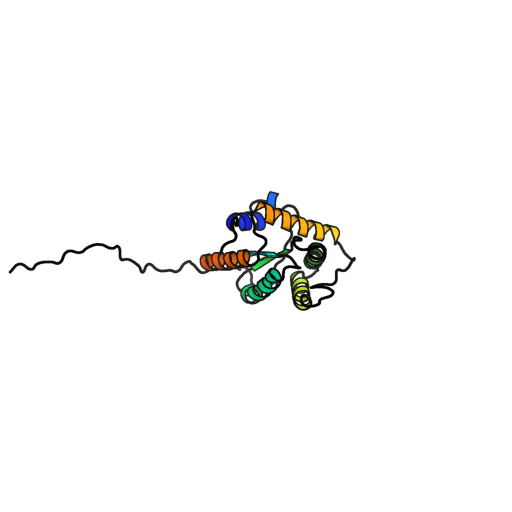45 SER A CA 1
ATOM 1126 C C . SER A 1 145 ? 5.124 -1.452 12.059 1.00 40.16 145 SER A C 1
ATOM 1128 O O . SER A 1 145 ? 4.068 -1.198 12.636 1.00 40.16 145 SER A O 1
ATOM 1130 N N . LEU A 1 146 ? 5.729 -2.641 12.227 1.00 37.88 146 LEU A N 1
ATOM 1131 C CA . LEU A 1 146 ? 5.164 -3.704 13.083 1.00 37.88 146 LEU A CA 1
ATOM 1132 C C . LEU A 1 146 ? 5.156 -3.316 14.568 1.00 37.88 146 LEU A C 1
ATOM 1134 O O . LEU A 1 146 ? 4.207 -3.629 15.281 1.00 37.88 146 LEU A O 1
ATOM 1138 N N . ARG A 1 147 ? 6.189 -2.621 15.068 1.00 35.22 147 ARG A N 1
ATOM 1139 C CA . ARG A 1 147 ? 6.189 -2.137 16.460 1.00 35.22 147 ARG A CA 1
ATOM 1140 C C . ARG A 1 147 ? 5.103 -1.091 16.689 1.00 35.22 147 ARG A C 1
ATOM 1142 O O . ARG A 1 147 ? 4.561 -1.062 17.790 1.00 35.22 147 ARG A O 1
ATOM 1149 N N . ALA A 1 148 ? 4.749 -0.297 15.679 1.00 40.16 148 ALA A N 1
ATOM 1150 C CA . ALA A 1 148 ? 3.631 0.640 15.735 1.00 40.16 148 ALA A CA 1
ATOM 1151 C C . ALA A 1 148 ? 2.285 -0.087 15.768 1.00 40.16 148 ALA A C 1
ATOM 1153 O O . ALA A 1 148 ? 1.513 0.165 16.684 1.00 40.16 148 ALA A O 1
ATOM 1154 N N . ALA A 1 149 ? 2.054 -1.055 14.875 1.00 37.94 149 ALA A N 1
ATOM 1155 C CA . ALA A 1 149 ? 0.859 -1.896 14.919 1.00 37.94 149 ALA A CA 1
ATOM 1156 C C . ALA A 1 149 ? 0.746 -2.612 16.271 1.00 37.94 149 ALA A C 1
ATOM 1158 O O . ALA A 1 149 ? -0.316 -2.606 16.874 1.00 37.94 149 ALA A O 1
ATOM 1159 N N . ARG A 1 150 ? 1.859 -3.125 16.815 1.00 32.12 150 ARG A N 1
ATOM 1160 C CA . ARG A 1 150 ? 1.895 -3.785 18.129 1.00 32.12 150 ARG A CA 1
ATOM 1161 C C . ARG A 1 150 ? 1.732 -2.820 19.306 1.00 32.12 150 ARG A C 1
ATOM 1163 O O . ARG A 1 150 ? 1.144 -3.203 20.302 1.00 32.12 150 ARG A O 1
ATOM 1170 N N . THR A 1 151 ? 2.222 -1.582 19.225 1.00 35.03 151 THR A N 1
ATOM 1171 C CA . THR A 1 151 ? 2.082 -0.568 20.295 1.00 35.03 151 THR A CA 1
ATOM 1172 C C . THR A 1 151 ? 0.706 0.092 20.264 1.00 35.03 151 THR A C 1
ATOM 1174 O O . THR A 1 151 ? 0.124 0.324 21.319 1.00 35.03 151 THR A O 1
ATOM 1177 N N . ALA A 1 152 ? 0.165 0.348 19.074 1.00 38.75 152 ALA A N 1
ATOM 1178 C CA . ALA A 1 152 ? -1.218 0.751 18.866 1.00 38.75 152 ALA A CA 1
ATOM 1179 C C . ALA A 1 152 ? -2.163 -0.367 19.322 1.00 38.75 152 ALA A C 1
ATOM 1181 O O . ALA A 1 152 ? -3.032 -0.095 20.140 1.00 38.75 152 ALA A O 1
ATOM 1182 N N . MET A 1 153 ? -1.910 -1.629 18.945 1.00 34.66 153 MET A N 1
ATOM 1183 C CA . MET A 1 153 ? -2.613 -2.802 19.484 1.00 34.66 153 MET A CA 1
ATOM 1184 C C . MET A 1 153 ? -2.487 -2.904 21.001 1.00 34.66 153 MET A C 1
ATOM 1186 O O . MET A 1 153 ? -3.490 -3.090 21.666 1.00 34.66 153 MET A O 1
ATOM 1190 N N . CYS A 1 154 ? -1.298 -2.744 21.585 1.00 34.22 154 CYS A N 1
ATOM 1191 C CA . CYS A 1 154 ? -1.139 -2.774 23.040 1.00 34.22 154 CYS A CA 1
ATOM 1192 C C . CYS A 1 154 ? -1.843 -1.605 23.743 1.00 34.22 154 CYS A C 1
ATOM 1194 O O . CYS A 1 154 ? -2.151 -1.735 24.920 1.00 34.22 154 CYS A O 1
ATOM 1196 N N . ARG A 1 155 ? -2.088 -0.470 23.070 1.00 39.50 155 ARG A N 1
ATOM 1197 C CA . ARG A 1 155 ? -2.872 0.655 23.612 1.00 39.50 155 ARG A CA 1
ATOM 1198 C C . ARG A 1 155 ? -4.376 0.449 23.433 1.00 39.50 155 ARG A C 1
ATOM 1200 O O . ARG A 1 155 ? -5.128 0.767 24.346 1.00 39.50 155 ARG A O 1
ATOM 1207 N N . LEU A 1 156 ? -4.799 -0.124 22.309 1.00 34.22 156 LEU A N 1
ATOM 1208 C CA . LEU A 1 156 ? -6.193 -0.448 21.993 1.00 34.22 156 LEU A CA 1
ATOM 1209 C C . LEU A 1 156 ? -6.704 -1.651 22.799 1.00 34.22 156 LEU A C 1
ATOM 1211 O O . LEU A 1 156 ? -7.785 -1.593 23.367 1.00 34.22 156 LEU A O 1
ATOM 1215 N N . MET A 1 157 ? -5.879 -2.687 22.965 1.00 35.44 157 MET A N 1
ATOM 1216 C CA . MET A 1 157 ? -6.116 -3.828 23.862 1.00 35.44 157 MET A CA 1
ATOM 1217 C C . MET A 1 157 ? -5.753 -3.521 25.333 1.00 35.44 157 MET A C 1
ATOM 1219 O O . MET A 1 157 ? -5.810 -4.393 26.197 1.00 35.44 157 MET A O 1
ATOM 1223 N N . GLY A 1 158 ? -5.334 -2.287 25.636 1.00 33.38 158 GLY A N 1
ATOM 1224 C CA . GLY A 1 158 ? -4.601 -1.913 26.848 1.00 33.38 158 GLY A CA 1
ATOM 1225 C C . GLY A 1 158 ? -5.339 -1.072 27.880 1.00 33.38 158 GLY A C 1
ATOM 1226 O O . GLY A 1 158 ? -4.678 -0.368 28.640 1.00 33.38 158 GLY A O 1
ATOM 1227 N N . ARG A 1 159 ? -6.670 -1.144 27.981 1.00 46.41 159 ARG A N 1
ATOM 1228 C CA . ARG A 1 159 ? -7.386 -0.724 29.203 1.00 46.41 159 ARG A CA 1
ATOM 1229 C C . ARG A 1 159 ? -7.807 -1.936 30.038 1.00 46.41 159 ARG A C 1
ATOM 1231 O O . ARG A 1 159 ? -8.977 -2.119 30.326 1.00 46.41 159 ARG A O 1
ATOM 1238 N N . SER A 1 160 ? -6.845 -2.759 30.462 1.00 36.44 160 SER A N 1
ATOM 1239 C CA . SER A 1 160 ? -7.006 -3.620 31.646 1.00 36.44 160 SER A CA 1
ATOM 1240 C C . SER A 1 160 ? -5.670 -4.239 32.080 1.00 36.44 160 SER A C 1
ATOM 1242 O O . SER A 1 160 ? -5.402 -5.420 31.884 1.00 36.44 160 SER A O 1
ATOM 1244 N N . ARG A 1 161 ? -4.813 -3.455 32.739 1.00 32.50 161 ARG A N 1
ATOM 1245 C CA . ARG A 1 161 ? -4.113 -4.002 33.907 1.00 32.50 161 ARG A CA 1
ATOM 1246 C C . ARG A 1 161 ? -4.737 -3.347 35.120 1.00 32.50 161 ARG A C 1
ATOM 1248 O O . ARG A 1 161 ? -4.453 -2.197 35.446 1.00 32.50 161 ARG A O 1
ATOM 1255 N N . ARG A 1 162 ? -5.660 -4.090 35.733 1.00 30.25 162 ARG A N 1
ATOM 1256 C CA . ARG A 1 162 ? -6.132 -3.845 37.092 1.00 30.25 162 ARG A CA 1
ATOM 1257 C C . ARG A 1 162 ? -4.940 -3.515 37.988 1.00 30.25 162 ARG A C 1
ATOM 1259 O O . ARG A 1 162 ? -3.870 -4.110 37.875 1.00 30.25 162 ARG A O 1
ATOM 1266 N N . LYS A 1 163 ? -5.189 -2.581 38.901 1.00 33.53 163 LYS A N 1
ATOM 1267 C CA . LYS A 1 163 ? -4.462 -2.380 40.151 1.00 33.53 163 LYS A CA 1
ATOM 1268 C C . LYS A 1 163 ? -4.135 -3.733 40.805 1.00 33.53 163 LYS A C 1
ATOM 1270 O O . LYS A 1 163 ? -4.964 -4.265 41.526 1.00 33.53 163 LYS A O 1
ATOM 1275 N N . THR A 1 164 ? -2.934 -4.254 40.595 1.00 31.83 164 THR A N 1
ATOM 1276 C CA . THR A 1 164 ? -2.300 -5.253 41.471 1.00 31.83 164 THR A CA 1
ATOM 1277 C C . THR A 1 164 ? -0.787 -5.078 41.405 1.00 31.83 164 THR A C 1
ATOM 1279 O O . THR A 1 164 ? -0.067 -5.900 40.852 1.00 31.83 164 THR A O 1
ATOM 1282 N N . SER A 1 165 ? -0.300 -3.972 41.957 1.00 30.36 165 SER A N 1
ATOM 1283 C CA . SER A 1 165 ? 1.014 -3.927 42.608 1.00 30.36 165 SER A CA 1
ATOM 1284 C C . SER A 1 165 ? 1.037 -2.755 43.586 1.00 30.36 165 SER A C 1
ATOM 1286 O O . SER A 1 165 ? 1.847 -1.837 43.497 1.00 30.36 165 SER A O 1
ATOM 1288 N N . GLY A 1 166 ? 0.098 -2.782 44.533 1.00 29.55 166 GLY A N 1
ATOM 1289 C CA . GLY A 1 166 ? 0.319 -2.143 45.818 1.00 29.55 166 GLY A CA 1
ATOM 1290 C C . GLY A 1 166 ? 1.363 -2.959 46.571 1.00 29.55 166 GLY A C 1
ATOM 1291 O O . GLY A 1 166 ? 1.023 -3.915 47.256 1.00 29.55 166 GLY A O 1
ATOM 1292 N N . ARG A 1 167 ? 2.636 -2.605 46.412 1.00 27.16 167 ARG A N 1
ATOM 1293 C CA . ARG A 1 167 ? 3.626 -2.724 47.484 1.00 27.16 167 ARG A CA 1
ATOM 1294 C C . ARG A 1 167 ? 4.753 -1.745 47.204 1.00 27.16 167 ARG A C 1
ATOM 1296 O O . ARG A 1 167 ? 5.798 -2.079 46.657 1.00 27.16 167 ARG A O 1
ATOM 1303 N N . CYS A 1 168 ? 4.486 -0.503 47.601 1.00 26.80 168 CYS A N 1
ATOM 1304 C CA . CYS A 1 168 ? 5.520 0.366 48.128 1.00 26.80 168 CYS A CA 1
ATOM 1305 C C . CYS A 1 168 ? 6.393 -0.450 49.084 1.00 26.80 168 CYS A C 1
ATOM 1307 O O . CYS A 1 168 ? 5.895 -1.089 50.014 1.00 26.80 168 CYS A O 1
ATOM 1309 N N . SER A 1 169 ? 7.695 -0.409 48.845 1.00 39.97 169 SER A N 1
ATOM 1310 C CA . SER A 1 169 ? 8.713 -0.663 49.847 1.00 39.97 169 SER A CA 1
ATOM 1311 C C . SER A 1 169 ? 8.479 0.283 51.029 1.00 39.97 169 SER A C 1
ATOM 1313 O O . SER A 1 169 ? 8.897 1.437 51.010 1.00 39.97 169 SER A O 1
ATOM 1315 N N . GLY A 1 170 ? 7.764 -0.201 52.040 1.00 31.44 170 GLY A N 1
ATOM 1316 C CA . GLY A 1 170 ? 7.609 0.438 53.337 1.00 31.44 170 GLY A CA 1
ATOM 1317 C C . GLY A 1 170 ? 8.097 -0.530 54.403 1.00 31.44 170 GLY A C 1
ATOM 1318 O O . GLY A 1 170 ? 7.473 -1.562 54.635 1.00 31.44 170 GLY A O 1
ATOM 1319 N N . ARG A 1 171 ? 9.238 -0.214 55.022 1.00 38.09 171 ARG A N 1
ATOM 1320 C CA . ARG A 1 171 ? 9.717 -0.853 56.254 1.00 38.09 171 ARG A CA 1
ATOM 1321 C C . ARG A 1 171 ? 8.6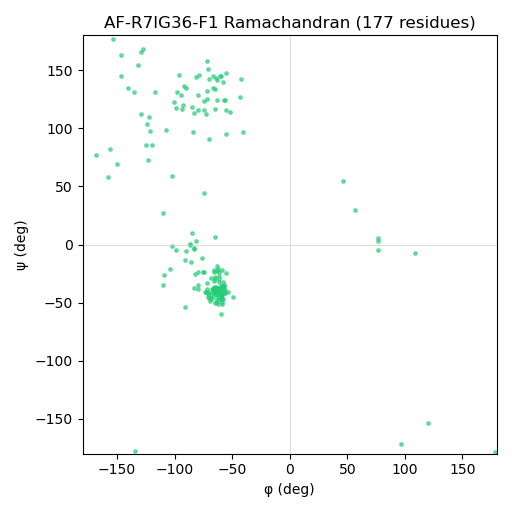00 -0.807 57.301 1.00 38.09 171 ARG A C 1
ATOM 1323 O O . ARG A 1 171 ? 8.271 0.273 57.780 1.00 38.09 171 ARG A O 1
ATOM 1330 N N . ALA A 1 172 ? 8.072 -1.961 57.693 1.00 35.03 172 ALA A N 1
ATOM 1331 C CA . ALA A 1 172 ? 7.301 -2.102 58.921 1.00 35.03 172 ALA A CA 1
ATOM 1332 C C . ALA A 1 172 ? 8.230 -2.664 60.006 1.00 35.03 172 ALA A C 1
ATOM 1334 O O . ALA A 1 172 ? 8.788 -3.751 59.854 1.00 35.03 172 ALA A O 1
ATOM 1335 N N . ARG A 1 173 ? 8.441 -1.881 61.070 1.00 40.06 173 ARG A N 1
ATOM 1336 C CA . ARG A 1 173 ? 9.080 -2.320 62.318 1.00 40.06 173 ARG A CA 1
ATOM 1337 C C . ARG A 1 173 ? 8.222 -3.410 62.970 1.00 40.06 173 ARG A C 1
ATOM 1339 O O . ARG A 1 173 ? 6.998 -3.311 62.959 1.00 40.06 173 ARG A O 1
ATOM 1346 N N . ALA A 1 174 ? 8.875 -4.418 63.543 1.00 42.81 174 ALA A N 1
ATOM 1347 C CA . ALA A 1 174 ? 8.230 -5.460 64.335 1.00 42.81 174 ALA A CA 1
ATOM 1348 C C . ALA A 1 174 ? 7.641 -4.888 65.644 1.00 42.81 174 ALA A C 1
ATOM 1350 O O . ALA A 1 174 ? 8.254 -3.990 66.229 1.00 42.81 174 ALA A O 1
ATOM 1351 N N . PRO A 1 175 ? 6.494 -5.398 66.128 1.00 41.50 175 PRO A N 1
ATOM 1352 C CA . PRO A 1 175 ? 5.967 -5.052 67.439 1.00 41.50 175 PRO A CA 1
ATOM 1353 C C . PRO A 1 175 ? 6.602 -5.945 68.515 1.00 41.50 175 PRO A C 1
ATOM 1355 O O . PRO A 1 175 ? 6.432 -7.162 68.506 1.00 41.50 175 PRO A O 1
ATOM 1358 N N . THR A 1 176 ? 7.324 -5.345 69.460 1.00 51.38 176 THR A N 1
ATOM 1359 C CA . THR A 1 176 ? 7.693 -5.988 70.725 1.00 51.38 176 THR A CA 1
ATOM 1360 C C . THR A 1 176 ? 6.497 -5.934 71.671 1.00 51.38 176 THR A C 1
ATOM 1362 O O . THR A 1 176 ? 6.033 -4.867 72.072 1.00 51.38 176 THR A O 1
ATOM 1365 N N . THR A 1 177 ? 5.979 -7.108 72.012 1.00 49.31 177 THR A N 1
ATOM 1366 C CA . THR A 1 177 ? 4.968 -7.328 73.045 1.00 49.31 177 THR A CA 1
ATOM 1367 C C . THR A 1 177 ? 5.503 -6.933 74.420 1.00 49.31 177 THR A C 1
ATOM 1369 O O . THR A 1 177 ? 6.513 -7.467 74.870 1.00 49.31 177 THR A O 1
ATOM 1372 N N . ARG A 1 178 ? 4.788 -6.031 75.102 1.00 42.03 178 ARG A N 1
ATOM 1373 C CA . ARG A 1 178 ? 4.819 -5.897 76.563 1.00 42.03 178 ARG A CA 1
ATOM 1374 C C . ARG A 1 178 ? 4.038 -7.059 77.180 1.00 42.03 178 ARG A C 1
ATOM 1376 O O . ARG A 1 178 ? 2.847 -7.195 76.899 1.00 42.03 178 ARG A O 1
ATOM 1383 N N . ARG A 1 179 ? 4.693 -7.823 78.046 1.00 46.12 179 ARG A N 1
ATOM 1384 C CA . ARG A 1 179 ? 4.136 -8.384 79.279 1.00 46.12 179 ARG A CA 1
ATOM 1385 C C . ARG A 1 179 ? 5.226 -8.331 80.332 1.00 46.12 179 ARG A C 1
ATOM 1387 O O . ARG A 1 179 ? 6.388 -8.575 79.944 1.00 46.12 179 ARG A O 1
#

Mean predicted aligned error: 12.2 Å

Sequence (179 aa):
MIPFGWNGKKMIDAFSGQVPMLQQGSRGFSYPGPEGRPVAYFVFDTQGENSIRMIERLKPLLNDIDIHFYPVAYLNWRSGPQGAQILGAAEPWRALDHHIVRFSDPGTRGLRVSRTGDRPAMESAVWANGKVTARSEGATSPLASLRAARTAMCRLMGRSRRKTSGRCSGRARAPTTRR

Nearest PDB structures (foldseek):
  3tdg-assembly1_A-2  TM=6.565E-01  e=1.469E-03  Helicobacter pylori
  8pxf-assembly1_A  TM=6.706E-01  e=2.639E-03  Helicobacter hepaticus ATCC 51449
  8pxd-assembly1_A  TM=6.648E-01  e=1.209E-02  Helicobacter hepaticus ATCC 51449
  6eez-assembly1_A  TM=4.727E-01  e=5.024E-03  Wolbachia endosymbiont of Drosophila melanogaster
  6n2o-assembly1_A  TM=3.519E-01  e=5.025E+00  Magnetococcus marinus MC-1

pLDDT: mean 72.68, std 23.07, range [26.8, 97.19]

Solvent-accessible surface area (backbone atoms only — not comparable to full-atom values): 10409 Å² total; per-residue (Å²): 133,79,70,89,69,58,40,71,65,47,44,48,39,31,75,69,51,78,35,56,87,50,32,65,62,43,59,66,50,54,69,89,61,68,83,91,42,54,78,46,78,43,75,35,35,63,70,36,68,61,30,50,59,44,51,65,68,45,56,85,43,42,76,65,30,43,48,35,40,27,37,19,53,81,84,50,89,62,10,30,54,43,28,10,52,22,67,65,37,98,51,35,53,59,44,45,53,54,21,58,75,30,41,80,39,88,91,52,40,19,55,79,74,74,92,74,75,72,48,70,63,28,30,50,14,16,52,27,35,41,52,34,37,58,75,25,38,48,66,96,46,44,73,57,52,51,51,46,57,50,48,52,45,52,56,72,74,48,88,73,79,72,96,80,76,92,68,77,95,67,92,75,81,82,87,82,80,90,128

Secondary structure (DSSP, 8-state):
-PPTT--HHHHHHHHTTSSHHHHTT---EE----TTPPEEEEEEETT-HHHHHHHHHHGGGTTT-EEEEEEE--S-TTHHHHHHHHHTSSSHHHHHHHHHHTTT-TTTSSPPPPS-SSHHHHHHHHHHHHHHHHHTT--S-HHHHHHHHHHHHHHHS-S---S--------PPPP----

Foldseek 3Di:
DQPPQADLVLLCCLVVCVPVVLCVLADWDWDDEDPPAAEAEQEAFLLDPQRLVLVVVCVVCSHRYTYTYGQADDDDPLRLQLQLVLRQDPHSVVQSVQQSVCLPPPVRNGDDRDPDDPSVSSSSNNHSSVSSCVVNSHDNGSVNRVVSVVVVVCVVVPPDPPDDDPDDPDDDDDDDDDD